Protein AF-A0A6N1DUW9-F1 (afdb_monomer_lite)

Secondary structure (DSSP, 8-state):
-EEEEEEEE--HHHHHHHHHHHHHHHHHTT-SS--HHHHHHHHHHHHHHHHHHHHHHHHHT-TT---EEPPPEEEEEEE-SS-EEEEEEEEEE-HHHHTT-----SSPPPP-PPTTHHHHHHHHHHHHHHT-EEEEEPSSB--TT-EEEEEEEETTTTEEEEEEEE---S-TTSHHHHTTT-BTT-EEEEESSSS-EEEEEEEEEEEEEE----TTTGGGG--TT-SSHHHHHHHHHHHHHHHHHHHHHHHHHHHHHHHHHHHTTTSS---HHHHHHHHHHS-GGGSTT--HHHHHHHHHHHHHHHHHHHHHTT----HHHHHHHHHHHHHHS-HHHHTTS-HHHHHHHHHHHHHHHHHHHHH-HHHHIIIII--

Structure (mmCIF, N/CA/C/O backbone):
data_AF-A0A6N1DUW9-F1
#
_entry.id   AF-A0A6N1DUW9-F1
#
loop_
_atom_site.group_PDB
_atom_site.id
_atom_site.type_symbol
_atom_site.label_atom_id
_atom_site.label_alt_id
_atom_site.label_comp_id
_atom_site.label_asym_id
_atom_site.label_entity_id
_atom_site.label_seq_id
_atom_site.pdbx_PDB_ins_code
_atom_site.Cartn_x
_atom_site.Cartn_y
_atom_site.Cartn_z
_atom_site.occupancy
_atom_site.B_iso_or_equiv
_atom_site.auth_seq_id
_atom_site.auth_comp_id
_atom_site.auth_asym_id
_atom_site.auth_atom_id
_atom_site.pdbx_PDB_model_num
ATOM 1 N N . MET A 1 1 ? 12.052 -6.457 -27.296 1.00 91.19 1 MET A N 1
ATOM 2 C CA . MET A 1 1 ? 11.391 -5.447 -26.450 1.00 91.19 1 MET A CA 1
ATOM 3 C C . MET A 1 1 ? 11.635 -4.067 -27.032 1.00 91.19 1 MET A C 1
ATOM 5 O O . MET A 1 1 ? 12.779 -3.745 -27.352 1.00 91.19 1 MET A O 1
ATOM 9 N N . LYS A 1 2 ? 10.570 -3.287 -27.224 1.00 94.12 2 LYS A N 1
ATOM 10 C CA . LYS A 1 2 ? 10.638 -1.928 -27.783 1.00 94.12 2 LYS A CA 1
ATOM 11 C C . LYS A 1 2 ? 10.891 -0.908 -26.663 1.00 94.12 2 LYS A C 1
ATOM 13 O O . LYS A 1 2 ? 10.697 -1.212 -25.486 1.00 94.12 2 LYS A O 1
ATOM 18 N N . SER A 1 3 ? 11.329 0.301 -27.020 1.00 96.50 3 SER A N 1
ATOM 19 C CA . SER A 1 3 ? 11.536 1.391 -26.059 1.00 96.50 3 SER A CA 1
ATOM 20 C C . SER A 1 3 ? 11.131 2.752 -26.610 1.00 96.50 3 SER A C 1
ATOM 22 O O . SER A 1 3 ? 11.216 2.986 -27.815 1.00 96.50 3 SER A O 1
ATOM 24 N N . ILE A 1 4 ? 10.751 3.658 -25.716 1.00 96.75 4 ILE A N 1
ATOM 25 C CA . ILE A 1 4 ? 10.552 5.084 -25.989 1.00 96.75 4 ILE A CA 1
ATOM 26 C C . ILE A 1 4 ? 11.475 5.915 -25.102 1.00 96.75 4 ILE A C 1
ATOM 28 O O . ILE A 1 4 ? 11.811 5.503 -23.994 1.00 96.75 4 ILE A O 1
ATOM 32 N N . THR A 1 5 ? 11.832 7.107 -25.568 1.00 97.44 5 THR A N 1
ATOM 33 C CA . THR A 1 5 ? 12.591 8.080 -24.777 1.00 97.44 5 THR A CA 1
ATOM 34 C C . THR A 1 5 ? 11.693 9.244 -24.371 1.00 97.44 5 THR A C 1
ATOM 36 O O . THR A 1 5 ? 10.815 9.679 -25.131 1.00 97.44 5 THR A O 1
ATOM 39 N N . ARG A 1 6 ? 11.884 9.734 -23.147 1.00 97.06 6 ARG A N 1
ATOM 40 C CA . ARG A 1 6 ? 11.135 10.837 -22.545 1.00 97.06 6 ARG A CA 1
ATOM 41 C C . ARG A 1 6 ? 12.106 11.819 -21.914 1.00 97.06 6 ARG A C 1
ATOM 43 O O . ARG A 1 6 ? 12.884 11.455 -21.041 1.00 97.06 6 ARG A O 1
ATOM 50 N N . LYS A 1 7 ? 12.051 13.063 -22.380 1.00 96.56 7 LYS A N 1
ATOM 51 C CA . LYS A 1 7 ? 12.842 14.169 -21.845 1.00 96.56 7 LYS A CA 1
ATOM 52 C C . LYS A 1 7 ? 11.976 14.979 -20.896 1.00 96.56 7 LYS A C 1
ATOM 54 O O . LYS A 1 7 ? 10.851 15.326 -21.247 1.00 96.56 7 LYS A O 1
ATOM 59 N N . VAL A 1 8 ? 12.519 15.274 -19.726 1.00 94.38 8 VAL A N 1
ATOM 60 C CA . VAL A 1 8 ? 11.905 16.118 -18.707 1.00 94.38 8 VAL A CA 1
ATOM 61 C C . VAL A 1 8 ? 12.842 17.290 -18.472 1.00 94.38 8 VAL A C 1
ATOM 63 O O . VAL A 1 8 ? 14.019 17.105 -18.170 1.00 94.38 8 VAL A O 1
ATOM 66 N N . THR A 1 9 ? 12.333 18.503 -18.629 1.00 93.38 9 THR A N 1
ATOM 67 C CA . THR A 1 9 ? 13.045 19.723 -18.250 1.00 93.38 9 THR A CA 1
ATOM 68 C C . THR A 1 9 ? 12.239 20.391 -17.160 1.00 93.38 9 THR A C 1
ATOM 70 O O . THR A 1 9 ? 11.056 20.662 -17.352 1.00 93.38 9 THR A O 1
ATOM 73 N N . LEU A 1 10 ? 12.868 20.616 -16.013 1.00 92.06 10 LEU A N 1
ATOM 74 C CA . LEU A 1 10 ? 12.204 21.267 -14.896 1.00 92.06 10 LEU A CA 1
ATOM 75 C C . LEU A 1 10 ? 12.234 22.777 -15.062 1.00 92.06 10 LEU A C 1
ATOM 77 O O . LEU A 1 10 ? 13.248 23.359 -15.456 1.00 92.06 10 LEU A O 1
ATOM 81 N N . GLU A 1 11 ? 11.135 23.410 -14.676 1.00 93.31 11 GLU A N 1
ATOM 82 C CA . GLU A 1 11 ? 11.099 24.853 -14.505 1.00 93.31 11 GLU A CA 1
ATOM 83 C C . GLU A 1 11 ? 12.069 25.278 -13.397 1.00 93.31 11 GLU A C 1
ATOM 85 O O . GLU A 1 11 ? 12.200 24.616 -12.362 1.00 93.31 11 GLU A O 1
ATOM 90 N N . LYS A 1 12 ? 12.755 26.406 -13.612 1.00 92.50 12 LYS A N 1
ATOM 91 C CA . LYS A 1 12 ? 13.810 26.899 -12.715 1.00 92.50 12 LYS A CA 1
ATOM 92 C C . LYS A 1 12 ? 13.320 27.064 -11.275 1.00 92.50 12 LYS A C 1
ATOM 94 O O . LYS A 1 12 ? 14.019 26.675 -10.345 1.00 92.50 12 LYS A O 1
ATOM 99 N N . GLU A 1 13 ? 12.126 27.622 -11.090 1.00 94.38 13 GLU A N 1
ATOM 100 C CA . GLU A 1 13 ? 11.550 27.863 -9.762 1.00 94.38 13 GLU A CA 1
ATOM 101 C C . GLU A 1 13 ? 11.283 26.554 -9.014 1.00 94.38 13 GLU A C 1
ATOM 103 O O . GLU A 1 13 ? 11.653 26.416 -7.847 1.00 94.38 13 GLU A O 1
ATOM 108 N N . PHE A 1 14 ? 10.725 25.558 -9.707 1.00 93.88 14 PHE A N 1
ATOM 109 C CA . PHE A 1 14 ? 10.514 24.233 -9.140 1.00 93.88 14 PHE A CA 1
ATOM 110 C C . PHE A 1 14 ? 11.843 23.565 -8.768 1.00 93.88 14 PHE A C 1
ATOM 112 O O . PHE A 1 14 ? 11.980 23.034 -7.668 1.00 93.88 14 PHE A O 1
ATOM 119 N N . TRP A 1 15 ? 12.859 23.654 -9.631 1.00 95.81 15 TRP A N 1
ATOM 120 C CA . TRP A 1 15 ? 14.179 23.089 -9.347 1.00 95.81 15 TRP A CA 1
ATOM 121 C C . TRP A 1 15 ? 14.864 23.729 -8.130 1.00 95.81 15 TRP A C 1
ATOM 123 O O . TRP A 1 15 ? 15.454 23.026 -7.308 1.00 95.81 15 TRP A O 1
ATOM 133 N N . ILE A 1 16 ? 14.755 25.050 -7.972 1.00 95.25 16 ILE A N 1
ATOM 134 C CA . ILE A 1 16 ? 15.256 25.754 -6.782 1.00 95.25 16 ILE A CA 1
ATOM 135 C C . ILE A 1 16 ? 14.514 25.281 -5.525 1.00 95.25 16 ILE A C 1
ATOM 137 O O . ILE A 1 16 ? 15.143 25.043 -4.495 1.00 95.25 16 ILE A O 1
ATOM 141 N N . ASN A 1 17 ? 13.196 25.080 -5.603 1.00 95.44 17 ASN A N 1
ATOM 142 C CA . ASN A 1 17 ? 12.421 24.549 -4.482 1.00 95.44 17 ASN A CA 1
ATOM 143 C C . ASN A 1 17 ? 12.896 23.143 -4.069 1.00 95.44 17 ASN A C 1
ATOM 145 O O . ASN A 1 17 ? 13.123 22.896 -2.886 1.00 95.44 17 ASN A O 1
ATOM 149 N N . VAL A 1 18 ? 13.140 22.245 -5.030 1.00 95.50 18 VAL A N 1
ATOM 150 C CA . VAL A 1 18 ? 13.681 20.903 -4.742 1.00 95.50 18 VAL A CA 1
ATOM 151 C C . VAL A 1 18 ? 15.062 20.988 -4.072 1.00 95.50 18 VAL A C 1
ATOM 153 O O . VAL A 1 18 ? 15.328 20.255 -3.120 1.00 95.50 18 VAL A O 1
ATOM 156 N N . GLN A 1 19 ? 15.932 21.909 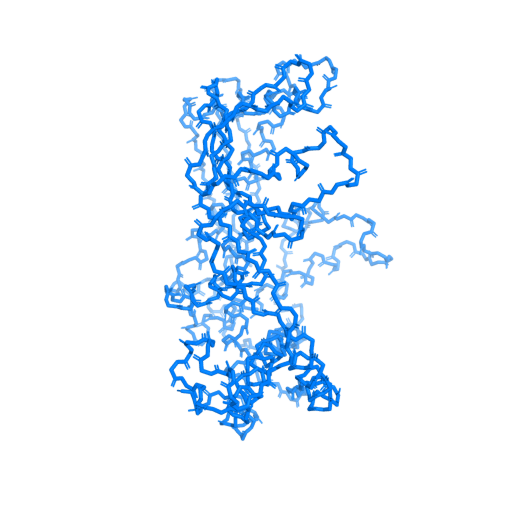-4.503 1.00 97.25 19 GLN A N 1
ATOM 157 C CA . GLN A 1 19 ? 17.225 22.148 -3.843 1.00 97.25 19 GLN A CA 1
ATOM 158 C C . GLN A 1 19 ? 17.064 22.648 -2.398 1.00 97.25 19 GLN A C 1
ATOM 160 O O . GLN A 1 19 ? 17.763 22.170 -1.506 1.00 97.25 19 GLN A O 1
ATOM 165 N N . ASN A 1 20 ? 16.120 23.555 -2.138 1.00 95.62 20 ASN A N 1
ATOM 166 C CA . ASN A 1 20 ? 15.845 24.042 -0.782 1.00 95.62 20 ASN A CA 1
ATOM 167 C C . ASN A 1 20 ? 15.296 22.932 0.126 1.00 95.62 20 ASN A C 1
ATOM 169 O O . ASN A 1 20 ? 15.694 22.819 1.285 1.00 95.62 20 ASN A O 1
ATOM 173 N N . GLN A 1 21 ? 14.429 22.065 -0.401 1.00 94.50 21 GLN A N 1
ATOM 174 C CA . GLN A 1 21 ? 13.939 20.894 0.330 1.00 94.50 21 GLN A CA 1
ATOM 175 C C . GLN A 1 21 ? 15.075 19.922 0.672 1.00 94.50 21 GLN A C 1
ATOM 177 O O . GLN A 1 21 ? 15.138 19.429 1.798 1.00 94.50 21 GLN A O 1
ATOM 182 N N . ALA A 1 22 ? 16.001 19.692 -0.264 1.00 95.75 22 ALA A N 1
ATOM 183 C CA . ALA A 1 22 ? 17.185 18.873 -0.025 1.00 95.75 22 ALA A CA 1
ATOM 184 C C . ALA A 1 22 ? 18.095 19.478 1.059 1.00 95.75 22 ALA A C 1
ATOM 186 O O . ALA A 1 22 ? 18.552 18.755 1.944 1.00 95.75 22 ALA A O 1
ATOM 187 N N . LEU A 1 23 ? 18.307 20.800 1.049 1.00 96.25 23 LEU A N 1
ATOM 188 C CA . LEU A 1 23 ? 19.035 21.500 2.111 1.00 96.25 23 LEU A CA 1
ATOM 189 C C . LEU A 1 23 ? 18.385 21.262 3.481 1.00 96.25 23 LEU A C 1
ATOM 191 O O . LEU A 1 23 ? 19.053 20.772 4.390 1.00 96.25 23 LEU A O 1
ATOM 195 N N . HIS A 1 24 ? 17.083 21.522 3.613 1.00 94.00 24 HIS A N 1
ATOM 196 C CA . HIS A 1 24 ? 16.368 21.318 4.875 1.00 94.00 24 HIS A CA 1
ATOM 197 C C . HIS A 1 24 ? 16.397 19.863 5.348 1.00 94.00 24 HIS A C 1
ATOM 199 O O . HIS A 1 24 ? 16.523 19.592 6.544 1.00 94.00 24 HIS A O 1
ATOM 205 N N . TYR A 1 25 ? 16.322 18.909 4.419 1.00 92.81 25 TYR A N 1
ATOM 206 C CA . TYR A 1 25 ? 16.476 17.498 4.744 1.00 92.81 25 TYR A CA 1
ATOM 207 C C . TYR A 1 25 ? 17.872 17.197 5.315 1.00 92.81 25 TYR A C 1
ATOM 209 O O . TYR A 1 25 ? 17.966 16.605 6.395 1.00 92.81 25 TYR A O 1
ATOM 217 N N . LEU A 1 26 ? 18.945 17.656 4.663 1.00 93.81 26 LEU A N 1
ATOM 218 C CA . LEU A 1 26 ? 20.323 17.472 5.139 1.00 93.81 26 LEU A CA 1
ATOM 219 C C . LEU A 1 26 ? 20.552 18.140 6.509 1.00 93.81 26 LEU A C 1
ATOM 221 O O . LEU A 1 26 ? 21.152 17.536 7.404 1.00 93.81 26 LEU A O 1
ATOM 225 N N . GLU A 1 27 ? 20.013 19.345 6.715 1.00 92.50 27 GLU A N 1
ATOM 226 C CA . GLU A 1 27 ? 20.040 20.050 8.006 1.00 92.50 27 GLU A CA 1
ATOM 227 C C . GLU A 1 27 ? 19.317 19.252 9.101 1.00 92.50 27 GLU A C 1
ATOM 229 O O . GLU A 1 27 ? 19.854 19.071 10.198 1.00 92.50 27 GLU A O 1
ATOM 234 N N . SER A 1 28 ? 18.142 18.690 8.796 1.00 92.50 28 SER A N 1
ATOM 235 C CA . SER A 1 28 ? 17.367 17.871 9.742 1.00 92.50 28 SER A CA 1
ATOM 236 C C . SER A 1 28 ? 18.101 16.594 10.172 1.00 92.50 28 SER A C 1
ATOM 238 O O . SER A 1 28 ? 17.936 16.120 11.299 1.00 92.50 28 SER A O 1
ATOM 240 N N . LYS A 1 29 ? 18.967 16.057 9.301 1.00 92.12 29 LYS A N 1
ATOM 241 C CA . LYS A 1 29 ? 19.843 14.913 9.595 1.00 92.12 29 LYS A CA 1
ATOM 242 C C . LYS A 1 29 ? 21.092 15.295 10.390 1.00 92.12 29 LYS A C 1
ATOM 244 O O . LYS A 1 29 ? 21.863 14.407 10.750 1.00 92.12 29 LYS A O 1
ATOM 249 N N . LYS A 1 30 ? 21.284 16.586 10.696 1.00 90.69 30 LYS A N 1
ATOM 250 C CA . LYS A 1 30 ? 22.492 17.136 11.332 1.00 90.69 30 LYS A CA 1
ATOM 251 C C . LYS A 1 30 ? 23.761 16.759 10.561 1.00 90.69 30 LYS A C 1
ATOM 253 O O . LYS A 1 30 ? 24.812 16.513 11.162 1.00 90.69 30 LYS A O 1
ATOM 258 N N . GLU A 1 31 ? 23.661 16.684 9.232 1.00 88.38 31 GLU A N 1
ATOM 259 C CA . GLU A 1 31 ? 24.822 16.414 8.393 1.00 88.38 31 GLU A CA 1
ATOM 260 C C . GLU A 1 31 ? 25.865 17.529 8.538 1.00 88.38 31 GLU A C 1
ATOM 262 O O . GLU A 1 31 ? 25.547 18.717 8.572 1.00 88.38 31 GLU A O 1
ATOM 267 N N . LYS A 1 32 ? 27.146 17.152 8.604 1.00 90.81 32 LYS A N 1
ATOM 268 C CA . LYS A 1 32 ? 28.251 18.116 8.664 1.00 90.81 32 LYS A CA 1
ATOM 269 C C . LYS A 1 32 ? 28.738 18.474 7.259 1.00 90.81 32 LYS A C 1
ATOM 271 O O . LYS A 1 32 ? 28.785 17.627 6.363 1.00 90.81 32 LYS A O 1
ATOM 276 N N . GLY A 1 33 ? 29.167 19.726 7.091 1.00 90.94 33 GLY A N 1
ATOM 277 C CA . GLY A 1 33 ? 29.789 20.200 5.851 1.00 90.94 33 GLY A CA 1
ATOM 278 C C . GLY A 1 33 ? 28.833 20.210 4.658 1.00 90.94 33 GLY A C 1
ATOM 279 O O . GLY A 1 33 ? 29.219 19.782 3.572 1.00 90.94 33 GLY A O 1
ATOM 280 N N . ILE A 1 34 ? 27.586 20.641 4.869 1.00 94.62 34 ILE A N 1
ATOM 281 C CA . ILE A 1 34 ? 26.612 20.841 3.792 1.00 94.62 34 ILE A CA 1
ATOM 282 C C . ILE A 1 34 ? 27.159 21.919 2.847 1.00 94.62 34 ILE A C 1
ATOM 284 O O . ILE A 1 34 ? 27.522 23.012 3.276 1.00 94.62 34 ILE A O 1
ATOM 288 N N . ASN A 1 35 ? 27.266 21.589 1.563 1.00 95.94 35 ASN A N 1
ATOM 289 C CA . ASN A 1 35 ? 27.727 22.490 0.511 1.00 95.94 35 ASN A CA 1
ATOM 290 C C . ASN A 1 35 ? 26.882 22.289 -0.755 1.00 95.94 35 ASN A C 1
ATOM 292 O O . ASN A 1 35 ? 26.100 21.340 -0.839 1.00 95.94 35 ASN A O 1
ATOM 296 N N . GLN A 1 36 ? 27.057 23.156 -1.756 1.00 96.06 36 GLN A N 1
ATOM 297 C CA . GLN A 1 36 ? 26.238 23.122 -2.972 1.00 96.06 36 GLN A CA 1
ATOM 298 C C . GLN A 1 36 ? 26.297 21.774 -3.705 1.00 96.06 36 GLN A C 1
ATOM 300 O O . GLN A 1 36 ? 25.289 21.332 -4.243 1.00 96.06 36 GLN A O 1
ATOM 305 N N . ALA A 1 37 ? 27.448 21.096 -3.714 1.00 95.94 37 ALA A N 1
ATOM 306 C CA . ALA A 1 37 ? 27.581 19.798 -4.371 1.00 95.94 37 ALA A CA 1
ATOM 307 C C . ALA A 1 37 ? 26.736 18.718 -3.678 1.00 95.94 37 ALA A C 1
ATOM 309 O O . ALA A 1 37 ? 26.070 17.941 -4.357 1.00 95.94 37 ALA A O 1
ATOM 310 N N . LYS A 1 38 ? 26.706 18.704 -2.338 1.00 96.25 38 LYS A N 1
ATOM 311 C CA . LYS A 1 38 ? 25.839 17.798 -1.569 1.00 96.25 38 LYS A CA 1
ATOM 312 C C . LYS A 1 38 ? 24.357 18.096 -1.775 1.00 96.25 38 LYS A C 1
ATOM 314 O O . LYS A 1 38 ? 23.580 17.169 -1.972 1.00 96.25 38 LYS A O 1
ATOM 319 N N . ILE A 1 39 ? 23.981 19.377 -1.752 1.00 97.00 39 ILE A N 1
ATOM 320 C CA . ILE A 1 39 ? 22.595 19.804 -1.998 1.00 97.00 39 ILE A CA 1
ATOM 321 C C . ILE A 1 39 ? 22.154 19.336 -3.387 1.00 97.00 39 ILE A C 1
ATOM 323 O O . ILE A 1 39 ? 21.075 18.767 -3.515 1.00 97.00 39 ILE A O 1
ATOM 327 N N . LEU A 1 40 ? 23.005 19.526 -4.403 1.00 96.56 40 LEU A N 1
ATOM 328 C CA . LEU A 1 40 ? 22.741 19.073 -5.767 1.00 96.56 40 LEU A CA 1
ATOM 329 C C . LEU A 1 40 ? 22.655 17.550 -5.886 1.00 96.56 40 LEU A C 1
ATOM 331 O O . LEU A 1 40 ? 21.821 17.068 -6.645 1.00 96.56 40 LEU A O 1
ATOM 335 N N . ASP A 1 41 ? 23.490 16.783 -5.182 1.00 95.38 41 ASP A N 1
ATOM 336 C CA . ASP A 1 41 ? 23.411 15.317 -5.217 1.00 95.38 41 ASP A CA 1
ATOM 337 C C . ASP A 1 41 ? 22.080 14.820 -4.637 1.00 95.38 41 ASP A C 1
ATOM 339 O O . ASP A 1 41 ? 21.363 14.058 -5.290 1.00 95.38 41 ASP A O 1
ATOM 343 N N . GLU A 1 42 ? 21.700 15.316 -3.458 1.00 96.06 42 GLU A N 1
ATOM 344 C CA . GLU A 1 42 ? 20.458 14.922 -2.788 1.00 96.06 42 GLU A CA 1
ATOM 345 C C . GLU A 1 42 ? 19.215 15.366 -3.575 1.00 96.06 42 GLU A C 1
ATOM 347 O O . GLU A 1 42 ? 18.290 14.574 -3.789 1.00 96.06 42 GLU A O 1
ATOM 352 N N . SER A 1 43 ? 19.207 16.602 -4.085 1.00 96.69 43 SER A N 1
ATOM 353 C CA . SER A 1 43 ? 18.116 17.097 -4.928 1.00 96.69 43 SER A CA 1
ATOM 354 C C . SER A 1 43 ? 18.013 16.316 -6.239 1.00 96.69 43 SER A C 1
ATOM 356 O O . SER A 1 43 ? 16.905 16.000 -6.672 1.00 96.69 43 SER A O 1
ATOM 358 N N . THR A 1 44 ? 19.148 15.928 -6.835 1.00 95.69 44 THR A N 1
ATOM 359 C CA . THR A 1 44 ? 19.196 15.098 -8.048 1.00 95.69 44 THR A CA 1
ATOM 360 C C . THR A 1 44 ? 18.605 13.712 -7.799 1.00 95.69 44 THR A C 1
ATOM 362 O O . THR A 1 44 ? 17.767 13.263 -8.580 1.00 95.69 44 THR A O 1
ATOM 365 N N . ARG A 1 45 ? 18.998 13.028 -6.717 1.00 92.88 45 ARG A N 1
ATOM 366 C CA . ARG A 1 45 ? 18.431 11.711 -6.357 1.00 92.88 45 ARG A CA 1
ATOM 367 C C . ARG A 1 45 ? 16.923 11.797 -6.158 1.00 92.88 45 ARG A C 1
ATOM 369 O O . ARG A 1 45 ? 16.175 10.995 -6.717 1.00 92.88 45 ARG A O 1
ATOM 376 N N . THR A 1 46 ? 16.501 12.809 -5.407 1.00 92.00 46 THR A N 1
ATOM 377 C CA . THR A 1 46 ? 15.101 13.076 -5.086 1.00 92.00 46 THR A CA 1
ATOM 378 C C . THR A 1 46 ? 14.277 13.277 -6.355 1.00 92.00 46 THR A C 1
ATOM 380 O O . THR A 1 46 ? 13.269 12.598 -6.556 1.00 92.00 46 THR A O 1
ATOM 383 N N . ILE A 1 47 ? 14.723 14.152 -7.260 1.00 94.75 47 ILE A N 1
ATOM 384 C CA . ILE A 1 47 ? 13.951 14.448 -8.465 1.00 94.75 47 ILE A CA 1
ATOM 385 C C . ILE A 1 47 ? 13.950 13.311 -9.484 1.00 94.75 47 ILE A C 1
ATOM 387 O O . ILE A 1 47 ? 12.925 13.071 -10.116 1.00 94.75 47 ILE A O 1
ATOM 391 N N . ILE A 1 48 ? 15.058 12.570 -9.616 1.00 94.38 48 ILE A N 1
ATOM 392 C CA . ILE A 1 48 ? 15.099 11.372 -10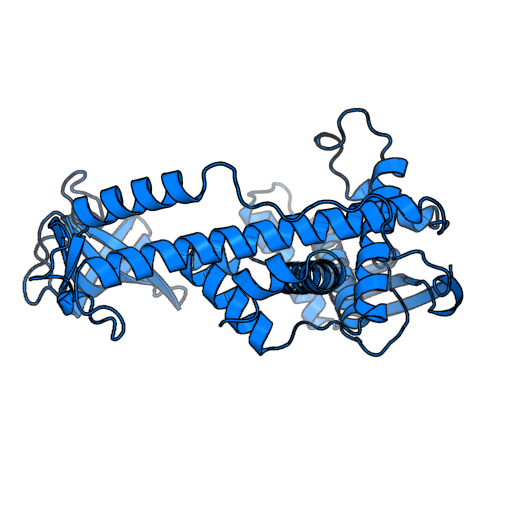.465 1.00 94.38 48 ILE A CA 1
ATOM 393 C C . ILE A 1 48 ? 14.040 10.377 -9.993 1.00 94.38 48 ILE A C 1
ATOM 395 O O . ILE A 1 48 ? 13.282 9.873 -10.819 1.00 94.38 48 ILE A O 1
ATOM 399 N N . PHE A 1 49 ? 13.959 10.123 -8.683 1.00 91.50 49 PHE A N 1
ATOM 400 C CA . PHE A 1 49 ? 12.958 9.222 -8.118 1.00 91.50 49 PHE A CA 1
ATOM 401 C C . PHE A 1 49 ? 11.528 9.704 -8.405 1.00 91.50 49 PHE A C 1
ATOM 403 O O . PHE A 1 49 ? 10.707 8.928 -8.900 1.00 91.50 49 PHE A O 1
ATOM 410 N N . PHE A 1 50 ? 11.235 10.984 -8.149 1.00 91.44 50 PHE A N 1
ATOM 411 C CA . PHE A 1 50 ? 9.899 11.543 -8.368 1.00 91.44 50 PHE A CA 1
ATOM 412 C C . PHE A 1 50 ? 9.475 11.519 -9.840 1.00 91.44 50 PHE A C 1
ATOM 414 O O . PHE A 1 50 ? 8.383 11.039 -10.146 1.00 91.44 50 PHE A O 1
ATOM 421 N N . GLU A 1 51 ? 10.327 11.978 -10.758 1.00 94.50 51 GLU A N 1
ATOM 422 C CA . GLU A 1 51 ? 9.998 12.009 -12.188 1.00 94.50 51 GLU A CA 1
ATOM 423 C C . GLU A 1 51 ? 9.934 10.600 -12.795 1.00 94.50 51 GLU A C 1
ATOM 425 O O . GLU A 1 51 ? 9.040 10.327 -13.598 1.00 94.50 51 GLU A O 1
ATOM 430 N N . LYS A 1 52 ? 10.797 9.666 -12.356 1.00 93.06 52 LYS A N 1
ATOM 431 C CA . LYS A 1 52 ? 10.697 8.239 -12.721 1.00 93.06 52 LYS A CA 1
ATOM 432 C C . LYS A 1 52 ? 9.330 7.680 -12.328 1.00 93.06 52 LYS A C 1
ATOM 434 O O . LYS A 1 52 ? 8.685 7.018 -13.143 1.00 93.06 52 LYS A O 1
ATOM 439 N N . MET A 1 53 ? 8.873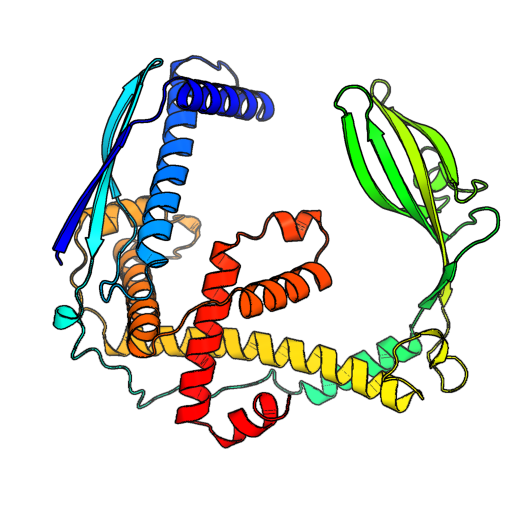 7.961 -11.106 1.00 90.50 53 MET A N 1
ATOM 440 C CA . MET A 1 53 ? 7.600 7.438 -10.610 1.00 90.50 53 MET A CA 1
ATOM 441 C C . MET A 1 53 ? 6.389 8.063 -11.290 1.00 90.50 53 MET A C 1
ATOM 443 O O . MET A 1 53 ? 5.502 7.333 -11.733 1.00 90.50 53 MET A O 1
ATOM 447 N N . LYS A 1 54 ? 6.396 9.388 -11.448 1.00 92.00 54 LYS A N 1
ATOM 448 C CA . LYS A 1 54 ? 5.355 10.129 -12.163 1.00 92.00 54 LYS A CA 1
ATOM 449 C C . LYS A 1 54 ? 5.204 9.638 -13.601 1.00 92.00 54 LYS A C 1
ATOM 451 O O . LYS A 1 54 ? 4.092 9.342 -14.029 1.00 92.00 54 LYS A O 1
ATOM 456 N N . LEU A 1 55 ? 6.315 9.495 -14.330 1.00 94.44 55 LEU A N 1
ATOM 457 C CA . LEU A 1 55 ? 6.292 9.004 -15.708 1.00 94.44 55 LEU A CA 1
ATOM 458 C C . LEU A 1 55 ? 5.763 7.566 -15.789 1.00 94.44 55 LEU A C 1
ATOM 460 O O . LEU A 1 55 ? 4.994 7.240 -16.694 1.00 94.44 55 LEU A O 1
ATOM 464 N N . HIS A 1 56 ? 6.166 6.695 -14.859 1.00 92.50 56 HIS A N 1
ATOM 465 C CA . HIS A 1 56 ? 5.674 5.317 -14.845 1.00 92.50 56 HIS A CA 1
ATOM 466 C C . HIS A 1 56 ? 4.164 5.269 -14.600 1.00 92.50 56 HIS A C 1
ATOM 468 O O . HIS A 1 56 ? 3.448 4.560 -15.304 1.00 92.50 56 HIS A O 1
ATOM 474 N N . GLU A 1 57 ? 3.667 6.066 -13.657 1.00 89.56 57 GLU A N 1
ATOM 475 C CA . GLU A 1 57 ? 2.240 6.176 -13.350 1.00 89.56 57 GLU A CA 1
ATOM 476 C C . GLU A 1 57 ? 1.425 6.735 -14.525 1.00 89.56 57 GLU A C 1
ATOM 478 O O . GLU A 1 57 ? 0.376 6.184 -14.869 1.00 89.56 57 GLU A O 1
ATOM 483 N N . GLU A 1 58 ? 1.922 7.767 -15.205 1.00 91.75 58 GLU A N 1
ATOM 484 C CA . GLU A 1 58 ? 1.295 8.320 -16.414 1.00 91.75 58 GLU A CA 1
ATOM 485 C C . GLU A 1 58 ? 1.139 7.280 -17.530 1.00 91.75 58 GLU A C 1
ATOM 487 O O . GLU A 1 58 ? 0.164 7.300 -18.282 1.00 91.75 58 GLU A O 1
ATOM 492 N N . LEU A 1 59 ? 2.106 6.371 -17.664 1.00 92.75 59 LEU A N 1
ATOM 493 C CA . LEU A 1 59 ? 2.063 5.313 -18.670 1.00 92.75 59 LEU A CA 1
ATOM 494 C C . LEU A 1 59 ? 1.132 4.170 -18.255 1.00 92.75 59 LEU A C 1
ATOM 496 O O . LEU A 1 59 ? 0.386 3.654 -19.084 1.00 92.75 59 LEU A O 1
ATOM 500 N N . LEU A 1 60 ? 1.139 3.795 -16.975 1.00 88.62 60 LEU A N 1
ATOM 501 C CA . LEU A 1 60 ? 0.324 2.695 -16.456 1.00 88.62 60 LEU A CA 1
ATOM 502 C C . LEU A 1 60 ? -1.156 3.057 -16.268 1.00 88.62 60 LEU A C 1
ATOM 504 O O . LEU A 1 60 ? -2.015 2.183 -16.373 1.00 88.62 60 LEU A O 1
ATOM 508 N N . SER A 1 61 ? -1.469 4.330 -16.021 1.00 85.19 61 SER A N 1
ATOM 509 C CA . SER A 1 61 ? -2.848 4.824 -15.855 1.00 85.19 61 SER A CA 1
ATOM 510 C C . SER A 1 61 ? -3.663 4.829 -17.153 1.00 85.19 61 SER A C 1
ATOM 512 O O . SER A 1 61 ? -4.892 4.904 -17.113 1.00 85.19 61 SER A O 1
ATOM 514 N N . LYS A 1 62 ? -3.014 4.694 -18.315 1.00 86.94 62 LYS A N 1
ATOM 515 C CA . LYS A 1 62 ? -3.679 4.565 -19.618 1.00 86.94 62 LYS A CA 1
ATOM 516 C C . LYS A 1 62 ? -4.191 3.142 -19.803 1.00 86.94 62 LYS A C 1
ATOM 518 O O . LYS A 1 62 ? -3.582 2.340 -20.507 1.00 86.94 62 LYS A O 1
ATOM 523 N N . TYR A 1 63 ? -5.297 2.801 -19.143 1.00 78.81 63 TYR A N 1
ATOM 524 C CA . TYR A 1 63 ? -5.839 1.437 -19.150 1.00 78.81 63 TYR A CA 1
ATOM 525 C C . TYR A 1 63 ? -6.159 0.915 -20.559 1.00 78.81 63 TYR A C 1
ATOM 527 O O . TYR A 1 63 ? -5.892 -0.259 -20.808 1.00 78.81 63 TYR A O 1
ATOM 535 N N . ASP A 1 64 ? -6.593 1.785 -21.474 1.00 85.19 64 ASP A N 1
ATOM 536 C CA . ASP A 1 64 ? -6.912 1.441 -22.869 1.00 85.19 64 ASP A CA 1
ATOM 537 C C . ASP A 1 64 ? -5.683 1.241 -23.771 1.00 85.19 64 ASP A C 1
ATOM 539 O O . ASP A 1 64 ? -5.803 0.671 -24.853 1.00 85.19 64 ASP A O 1
ATOM 543 N N . ASP A 1 65 ? -4.497 1.695 -23.352 1.00 91.56 65 ASP A N 1
ATOM 544 C CA . ASP A 1 65 ? -3.255 1.407 -24.073 1.00 91.56 65 ASP A CA 1
ATOM 545 C C . ASP A 1 65 ? -2.896 -0.070 -23.857 1.00 91.56 65 ASP A C 1
ATOM 547 O O . ASP A 1 65 ? -2.687 -0.472 -22.709 1.00 91.56 65 ASP A O 1
ATOM 551 N N . PRO A 1 66 ? -2.815 -0.908 -24.901 1.00 91.38 66 PRO A N 1
ATOM 552 C CA . PRO A 1 66 ? -2.554 -2.326 -24.711 1.00 91.38 66 PRO A CA 1
ATOM 553 C C . PRO A 1 66 ? -1.084 -2.610 -24.359 1.00 91.38 66 PRO A C 1
ATOM 555 O O . PRO A 1 66 ? -0.731 -3.743 -24.040 1.00 91.38 66 PRO A O 1
ATOM 558 N N . ASN A 1 67 ? -0.193 -1.620 -24.388 1.00 94.38 67 ASN A N 1
ATOM 559 C CA . ASN A 1 67 ? 1.206 -1.832 -24.038 1.00 94.38 67 ASN A CA 1
ATOM 560 C C . ASN A 1 67 ? 1.409 -1.969 -22.521 1.00 94.38 67 ASN A C 1
ATOM 562 O O . ASN A 1 67 ? 0.775 -1.294 -21.707 1.00 94.38 67 ASN A O 1
ATOM 566 N N . VAL A 1 68 ? 2.366 -2.816 -22.140 1.00 94.81 68 VAL A N 1
ATOM 567 C CA . VAL A 1 68 ? 2.841 -2.947 -20.757 1.00 94.81 68 VAL A CA 1
ATOM 568 C C . VAL A 1 68 ? 4.171 -2.219 -20.624 1.00 94.81 68 VAL A C 1
ATOM 570 O O . VAL A 1 68 ? 5.182 -2.668 -21.164 1.00 94.81 68 VAL A O 1
ATOM 573 N N . TYR A 1 69 ? 4.167 -1.096 -19.906 1.00 95.94 69 TYR A N 1
ATOM 574 C CA . TYR A 1 69 ? 5.341 -0.247 -19.696 1.00 95.94 69 TYR A CA 1
ATOM 575 C C . TYR A 1 69 ? 6.109 -0.646 -18.432 1.00 95.94 69 TYR A C 1
ATOM 577 O O . TYR A 1 69 ? 5.560 -0.674 -17.327 1.00 95.94 69 TYR A O 1
ATOM 585 N N . LEU A 1 70 ? 7.399 -0.930 -18.591 1.00 95.38 70 LEU A N 1
ATOM 586 C CA . LEU A 1 70 ? 8.318 -1.220 -17.491 1.00 95.38 70 LEU A CA 1
ATOM 587 C C . LEU A 1 70 ? 8.798 0.077 -16.831 1.00 95.38 70 LEU A C 1
ATOM 589 O O . LEU A 1 70 ? 8.559 1.173 -17.339 1.00 95.38 70 LEU A O 1
ATOM 593 N N . ALA A 1 71 ? 9.465 -0.051 -15.684 1.00 93.25 71 ALA A N 1
ATOM 594 C CA . ALA A 1 71 ? 9.992 1.099 -14.961 1.00 93.25 71 ALA A CA 1
ATOM 595 C C . ALA A 1 71 ? 10.944 1.926 -15.859 1.00 93.25 71 ALA A C 1
ATOM 597 O O . ALA A 1 71 ? 11.809 1.342 -16.520 1.00 93.25 71 ALA A O 1
ATOM 598 N N . PRO A 1 72 ? 10.803 3.265 -15.908 1.00 96.00 72 PRO A N 1
ATOM 599 C CA . PRO A 1 72 ? 11.719 4.129 -16.646 1.00 96.00 72 PRO A CA 1
ATOM 600 C C . PRO A 1 72 ? 13.144 4.057 -16.093 1.00 96.00 72 PRO A C 1
ATOM 602 O O . PRO A 1 72 ? 13.333 4.140 -14.884 1.00 96.00 72 PRO A O 1
ATOM 605 N N . ILE A 1 73 ? 14.146 3.996 -16.963 1.00 95.38 73 ILE A N 1
ATOM 606 C CA . ILE A 1 73 ? 15.561 4.086 -16.579 1.00 95.38 73 ILE A CA 1
ATOM 607 C C . ILE A 1 73 ? 16.116 5.456 -16.951 1.00 95.38 73 ILE A C 1
ATOM 609 O O . ILE A 1 73 ? 15.804 5.986 -18.020 1.00 95.38 73 ILE A O 1
ATOM 613 N N . LEU A 1 74 ? 16.932 6.050 -16.085 1.00 94.94 74 LEU A N 1
ATOM 614 C CA . LEU A 1 74 ? 17.614 7.302 -16.403 1.00 94.94 74 LEU A CA 1
ATOM 615 C C . LEU A 1 74 ? 18.797 7.006 -17.330 1.00 94.94 74 LEU A C 1
ATOM 617 O O . LEU A 1 74 ? 19.712 6.287 -16.941 1.00 94.94 74 LEU A O 1
ATOM 621 N N . ILE A 1 75 ? 18.802 7.583 -18.531 1.00 95.62 75 ILE A N 1
ATOM 622 C CA . ILE A 1 75 ? 19.890 7.388 -19.505 1.00 95.62 75 ILE A CA 1
ATOM 623 C C . ILE A 1 75 ? 20.791 8.613 -19.649 1.00 95.62 75 ILE A C 1
ATOM 625 O O . ILE A 1 75 ? 21.935 8.487 -20.077 1.00 95.62 75 ILE A O 1
ATOM 629 N N . ASN A 1 76 ? 20.294 9.801 -19.298 1.00 96.12 76 ASN A N 1
ATOM 630 C CA . ASN A 1 76 ? 21.077 11.029 -19.333 1.00 96.12 76 ASN A CA 1
ATOM 631 C C . ASN A 1 76 ? 20.521 12.062 -18.344 1.00 96.12 76 ASN A C 1
ATOM 633 O O . ASN A 1 76 ? 19.321 12.079 -18.054 1.00 96.12 76 ASN A O 1
ATOM 637 N N . LYS A 1 77 ? 21.393 12.940 -17.842 1.00 95.56 77 LYS A N 1
ATOM 638 C CA . LYS A 1 77 ? 21.010 14.089 -17.019 1.00 95.56 77 LYS A CA 1
ATOM 639 C C . LYS A 1 77 ? 21.920 15.285 -17.284 1.00 95.56 77 LYS A C 1
ATOM 641 O O . LYS A 1 77 ? 23.132 15.138 -17.411 1.00 95.56 77 LYS A O 1
ATOM 646 N N . ASP A 1 78 ? 21.326 16.467 -17.303 1.00 95.75 78 ASP A N 1
ATOM 647 C CA . ASP A 1 78 ? 21.997 17.760 -17.401 1.00 95.75 78 ASP A CA 1
ATOM 648 C C . ASP A 1 78 ? 21.569 18.605 -16.197 1.00 95.75 78 ASP A C 1
ATOM 650 O O . ASP A 1 78 ? 20.517 19.249 -16.210 1.00 95.75 78 ASP A O 1
ATOM 654 N N . ILE A 1 79 ? 22.348 18.518 -15.116 1.00 95.06 79 ILE A N 1
ATOM 655 C CA . ILE A 1 79 ? 22.042 19.149 -13.829 1.00 95.06 79 ILE A CA 1
ATOM 656 C C . ILE A 1 79 ? 23.087 20.215 -13.509 1.00 95.06 79 ILE A C 1
ATOM 658 O O . ILE A 1 79 ? 24.285 19.937 -13.453 1.00 95.06 79 ILE A O 1
ATOM 662 N N . THR A 1 80 ? 22.620 21.425 -13.220 1.00 95.06 80 THR A N 1
ATOM 663 C CA . THR A 1 80 ? 23.397 22.493 -12.582 1.00 95.06 80 THR A CA 1
ATOM 664 C C . THR A 1 80 ? 22.545 23.167 -11.505 1.00 95.06 80 THR A C 1
ATOM 666 O O . THR A 1 80 ? 21.397 22.795 -11.281 1.00 95.06 80 THR A O 1
ATOM 669 N N . VAL A 1 81 ? 23.074 24.198 -10.842 1.00 93.06 81 VAL A N 1
ATOM 670 C CA . VAL A 1 81 ? 22.286 25.022 -9.905 1.00 93.06 81 VAL A CA 1
ATOM 671 C C . VAL A 1 81 ? 21.059 25.645 -10.585 1.00 93.06 81 VAL A C 1
ATOM 673 O O . VAL A 1 81 ? 20.014 25.792 -9.957 1.00 93.06 81 VAL A O 1
ATOM 676 N N . GLU A 1 82 ? 21.160 25.979 -11.872 1.00 93.38 82 GLU A N 1
ATOM 677 C CA . GLU A 1 82 ? 20.137 26.746 -12.592 1.00 93.38 82 GLU A CA 1
ATOM 678 C C . GLU A 1 82 ? 19.175 25.890 -13.415 1.00 93.38 82 GLU A C 1
ATOM 680 O O . GLU A 1 82 ? 18.071 26.344 -13.715 1.00 93.38 82 GLU A O 1
ATOM 685 N N . LYS A 1 83 ? 19.583 24.675 -13.797 1.00 93.88 83 LYS A N 1
ATOM 686 C CA . LYS A 1 83 ? 18.811 23.801 -14.685 1.00 93.88 83 LYS A CA 1
ATOM 687 C C . LYS A 1 83 ? 18.825 22.355 -14.215 1.00 93.88 83 LYS A C 1
ATOM 689 O O . LYS A 1 83 ? 19.835 21.864 -13.714 1.00 93.88 83 LYS A O 1
ATOM 694 N N . ALA A 1 84 ? 17.717 21.671 -14.469 1.00 95.38 84 ALA A N 1
ATOM 695 C CA . ALA A 1 84 ? 17.615 20.230 -14.338 1.00 95.38 84 ALA A CA 1
ATOM 696 C C . ALA A 1 84 ? 16.907 19.642 -15.564 1.00 95.38 84 ALA A C 1
ATOM 698 O O . ALA A 1 84 ? 15.705 19.834 -15.765 1.00 95.38 84 ALA A O 1
ATOM 699 N N . GLY A 1 85 ? 17.680 18.950 -16.398 1.00 96.56 85 GLY A N 1
ATOM 700 C CA . GLY A 1 85 ? 17.198 18.145 -17.514 1.00 96.56 85 GLY A CA 1
ATOM 701 C C . GLY A 1 85 ? 17.440 16.664 -17.244 1.00 96.56 85 GLY A C 1
ATOM 702 O O . GLY A 1 85 ? 18.552 16.276 -16.893 1.00 96.56 85 GLY A O 1
ATOM 703 N N . LEU A 1 86 ? 16.415 15.838 -17.419 1.00 97.56 86 LEU A N 1
ATOM 704 C CA . LEU A 1 86 ? 16.471 14.387 -17.267 1.00 97.56 86 LEU A CA 1
ATOM 705 C C . LEU A 1 86 ? 16.002 13.725 -18.561 1.00 97.56 86 LEU A C 1
ATOM 707 O O . LEU A 1 86 ? 15.073 14.197 -19.217 1.00 97.56 86 LEU A O 1
ATOM 711 N N . GLU A 1 87 ? 16.619 12.608 -18.917 1.00 97.94 87 GLU A N 1
ATOM 712 C CA . GLU A 1 87 ? 16.194 11.787 -20.042 1.00 97.94 87 GLU A CA 1
ATOM 713 C C . GLU A 1 87 ? 16.010 10.350 -19.576 1.00 97.94 87 GLU A C 1
ATOM 715 O O . GLU A 1 87 ? 16.953 9.695 -19.125 1.00 97.94 87 GLU A O 1
ATOM 720 N N . PHE A 1 88 ? 14.777 9.872 -19.693 1.00 97.81 88 PHE A N 1
ATOM 721 C CA . PHE A 1 88 ? 14.384 8.527 -19.324 1.00 97.81 88 PHE A CA 1
ATOM 722 C C . PHE A 1 88 ? 14.131 7.680 -20.563 1.00 97.81 88 PHE A C 1
ATOM 724 O O . PHE A 1 88 ? 13.499 8.127 -21.524 1.00 97.81 88 PHE A O 1
ATOM 731 N N . LYS A 1 89 ? 14.563 6.425 -20.518 1.00 97.94 89 LYS A N 1
ATOM 732 C CA . LYS A 1 89 ? 14.181 5.394 -21.480 1.00 97.94 89 LYS A CA 1
ATOM 733 C C . LYS A 1 89 ? 13.172 4.468 -20.823 1.00 97.94 89 LYS A C 1
ATOM 735 O O . LYS A 1 89 ? 13.363 4.036 -19.692 1.00 97.94 89 LYS A O 1
ATOM 740 N N . VAL A 1 90 ? 12.087 4.174 -21.524 1.00 97.50 90 VAL A N 1
ATOM 741 C CA . VAL A 1 90 ? 11.025 3.296 -21.032 1.00 97.50 90 VAL A CA 1
ATOM 742 C C . VAL A 1 90 ? 10.872 2.133 -21.987 1.00 97.50 90 VAL A C 1
ATOM 744 O O . VAL A 1 90 ? 10.570 2.325 -23.167 1.00 97.50 90 VAL A O 1
ATOM 747 N N . PHE A 1 91 ? 11.079 0.929 -21.471 1.00 97.31 91 PHE A N 1
ATOM 748 C CA . PHE A 1 91 ? 10.832 -0.301 -22.204 1.00 97.31 91 PHE A CA 1
ATOM 749 C C . PHE A 1 91 ? 9.371 -0.712 -22.103 1.00 97.31 91 PHE A C 1
ATOM 751 O O . PHE A 1 91 ? 8.725 -0.481 -21.081 1.00 97.31 91 PHE A O 1
ATOM 758 N N . TYR A 1 92 ? 8.853 -1.330 -23.158 1.00 96.38 92 TYR A N 1
ATOM 759 C CA . TYR A 1 92 ? 7.487 -1.829 -23.160 1.00 96.38 92 TYR A CA 1
ATOM 760 C C . TYR A 1 92 ? 7.329 -3.098 -23.989 1.00 96.38 92 TYR A C 1
ATOM 762 O O . TYR A 1 92 ? 8.119 -3.381 -24.898 1.00 96.38 92 TYR A O 1
ATOM 770 N N . ILE A 1 93 ? 6.284 -3.844 -23.641 1.00 95.06 93 ILE A N 1
ATOM 771 C CA . ILE A 1 93 ? 5.836 -5.053 -24.328 1.00 95.06 93 ILE A CA 1
ATOM 772 C C . ILE A 1 93 ? 4.505 -4.730 -25.002 1.00 95.06 93 ILE A C 1
ATOM 774 O O . ILE A 1 93 ? 3.587 -4.214 -24.359 1.00 95.06 93 ILE A O 1
ATOM 778 N N . THR A 1 94 ? 4.421 -5.013 -26.294 1.00 94.06 94 THR A N 1
ATOM 779 C CA . THR A 1 94 ? 3.211 -4.823 -27.103 1.00 94.06 94 THR A CA 1
ATOM 780 C C . THR A 1 94 ? 2.244 -5.994 -26.972 1.00 94.06 94 THR A C 1
ATOM 782 O O . THR A 1 94 ? 2.656 -7.101 -26.638 1.00 94.06 94 THR A O 1
ATOM 785 N N . GLU A 1 95 ? 0.966 -5.771 -27.286 1.00 91.94 95 GLU A N 1
ATOM 786 C CA . GLU A 1 95 ? -0.058 -6.831 -27.306 1.00 91.94 95 GLU A CA 1
ATOM 787 C C . GLU A 1 95 ? 0.335 -8.022 -28.176 1.00 91.94 95 GLU A C 1
ATOM 789 O O . GLU A 1 95 ? 0.184 -9.173 -27.774 1.00 91.94 95 GLU A O 1
ATOM 794 N N . GLU A 1 96 ? 0.923 -7.743 -29.339 1.00 91.31 96 GLU A N 1
ATOM 795 C CA . GLU A 1 96 ? 1.436 -8.759 -30.256 1.00 91.31 96 GLU A CA 1
ATOM 796 C C . GLU A 1 96 ? 2.492 -9.657 -29.590 1.00 91.31 96 GLU A C 1
ATOM 798 O O . GLU A 1 96 ? 2.480 -10.869 -29.790 1.00 91.31 96 GLU A O 1
ATOM 803 N N . GLU A 1 97 ? 3.371 -9.084 -28.759 1.00 90.69 97 GLU A N 1
ATOM 804 C CA . GLU A 1 97 ? 4.440 -9.810 -28.055 1.00 90.69 97 GLU A CA 1
ATOM 805 C C . GLU A 1 97 ? 3.920 -10.688 -26.903 1.00 90.69 97 GLU A C 1
ATOM 807 O O . GLU A 1 97 ? 4.639 -11.586 -26.460 1.00 90.69 97 GLU A O 1
ATOM 812 N N . TYR A 1 98 ? 2.703 -10.453 -26.400 1.00 91.06 98 TYR A N 1
ATOM 813 C CA . TYR A 1 98 ? 2.108 -11.262 -25.329 1.00 91.06 98 TYR A CA 1
ATOM 814 C C . TYR A 1 98 ? 0.799 -11.960 -25.723 1.00 91.06 98 TYR A C 1
ATOM 816 O O . TYR A 1 98 ? 0.092 -12.495 -24.865 1.00 91.06 98 TYR A O 1
ATOM 824 N N . ASN A 1 99 ? 0.471 -12.021 -27.011 1.00 86.62 99 ASN A N 1
ATOM 825 C CA . ASN A 1 99 ? -0.805 -12.572 -27.463 1.00 86.62 99 ASN A CA 1
ATOM 826 C C . ASN A 1 99 ? -0.958 -14.068 -27.105 1.00 86.62 99 ASN A C 1
ATOM 828 O O . ASN A 1 99 ? -2.014 -14.520 -26.668 1.00 86.62 99 ASN A O 1
ATOM 832 N N . ASP A 1 100 ? 0.139 -14.823 -27.165 1.00 86.12 100 ASP A N 1
ATOM 833 C CA . ASP A 1 100 ? 0.249 -16.235 -26.771 1.00 86.12 100 ASP A CA 1
ATOM 834 C C . ASP A 1 100 ? 0.610 -16.422 -25.278 1.00 86.12 100 ASP A C 1
ATOM 836 O O . ASP A 1 100 ? 1.043 -17.493 -24.854 1.00 86.12 100 ASP A O 1
ATOM 840 N N . PHE A 1 101 ? 0.529 -15.371 -24.455 1.00 91.38 101 PHE A N 1
ATOM 841 C CA . PHE A 1 101 ? 0.827 -15.452 -23.021 1.00 91.38 101 PHE A CA 1
ATOM 842 C C . PHE A 1 101 ? -0.156 -16.395 -22.319 1.00 91.38 101 PHE A C 1
ATOM 844 O O . PHE A 1 101 ? -1.373 -16.202 -22.398 1.00 91.38 101 PHE A O 1
ATOM 851 N N . ALA A 1 102 ? 0.360 -17.415 -21.634 1.00 90.88 102 ALA A N 1
ATOM 852 C CA . ALA A 1 102 ? -0.456 -18.433 -20.987 1.00 90.88 102 ALA A CA 1
ATOM 853 C C . ALA A 1 102 ? -1.042 -17.887 -19.679 1.00 90.88 102 ALA A C 1
ATOM 855 O O . ALA A 1 102 ? -0.303 -17.550 -18.759 1.00 90.88 102 ALA A O 1
ATOM 856 N N . SER A 1 103 ? -2.370 -17.802 -19.587 1.00 90.94 103 SER A N 1
ATOM 857 C CA . SER A 1 103 ? -3.071 -17.360 -18.369 1.00 90.94 103 SER A CA 1
ATOM 858 C C . SER A 1 103 ? -3.927 -18.454 -17.734 1.00 90.94 103 SER A C 1
ATOM 860 O O . SER A 1 103 ? -4.447 -18.269 -16.635 1.00 90.94 103 SER A O 1
ATOM 862 N N . ASP A 1 104 ? -4.092 -19.589 -18.408 1.00 90.88 104 ASP A N 1
ATOM 863 C CA . ASP A 1 104 ? -4.866 -20.709 -17.888 1.00 90.88 104 ASP A CA 1
ATOM 864 C C . ASP A 1 104 ? -3.987 -21.596 -17.009 1.00 90.88 104 ASP A C 1
ATOM 866 O O . ASP A 1 104 ? -2.937 -22.076 -17.430 1.00 90.88 104 ASP A O 1
ATOM 870 N N . LEU A 1 105 ? -4.413 -21.773 -15.757 1.00 89.75 105 LEU A N 1
ATOM 871 C CA . LEU A 1 105 ? -3.643 -22.456 -14.727 1.00 89.75 105 LEU A CA 1
ATOM 872 C C . LEU A 1 105 ? -4.099 -23.909 -14.627 1.00 89.75 105 LEU A C 1
ATOM 874 O O . LEU A 1 105 ? -5.231 -24.188 -14.233 1.00 89.75 105 LEU A O 1
ATOM 878 N N . THR A 1 106 ? -3.198 -24.836 -14.942 1.00 82.12 106 THR A N 1
ATOM 879 C CA . THR A 1 106 ? -3.418 -26.274 -14.736 1.00 82.12 106 THR A CA 1
ATOM 880 C C . THR A 1 106 ? -3.250 -26.670 -13.268 1.00 82.12 106 THR A C 1
ATOM 882 O O . THR A 1 106 ? -4.068 -27.423 -12.751 1.00 82.12 106 THR A O 1
ATOM 885 N N . ASN A 1 107 ? -2.258 -26.099 -12.574 1.00 82.62 107 ASN A N 1
ATOM 886 C CA . ASN A 1 107 ? -1.978 -26.322 -11.148 1.00 82.62 107 ASN A CA 1
ATOM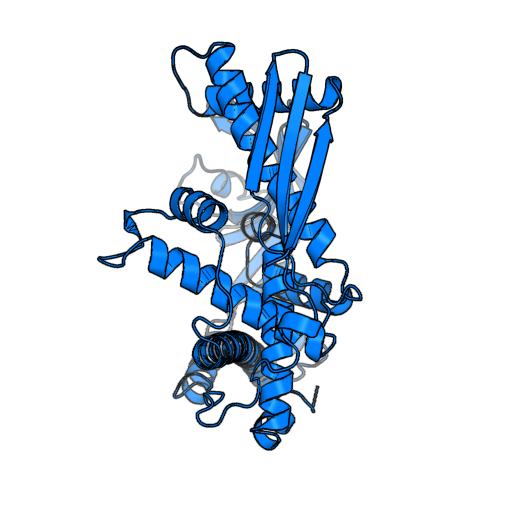 887 C C . ASN A 1 107 ? -2.254 -25.065 -10.314 1.00 82.62 107 ASN A C 1
ATOM 889 O O . ASN A 1 107 ? -1.340 -24.511 -9.709 1.00 82.62 107 ASN A O 1
ATOM 893 N N . ARG A 1 108 ? -3.508 -24.604 -10.314 1.00 85.31 108 ARG A N 1
ATOM 894 C CA . ARG A 1 108 ? -3.932 -23.377 -9.621 1.00 85.31 108 ARG A CA 1
ATOM 895 C C . ARG A 1 108 ? -3.764 -23.465 -8.093 1.00 85.31 108 ARG A C 1
ATOM 897 O O . ARG A 1 108 ? -3.872 -24.563 -7.546 1.00 85.31 108 ARG A O 1
ATOM 904 N N . PRO A 1 109 ? -3.515 -22.340 -7.396 1.00 90.81 109 PRO A N 1
ATOM 905 C CA . PRO A 1 109 ? -3.684 -22.305 -5.950 1.00 90.81 109 PRO A CA 1
ATOM 906 C C . PRO A 1 109 ? -5.182 -22.425 -5.628 1.00 90.81 109 PRO A C 1
ATOM 908 O O . PRO A 1 109 ? -6.009 -22.060 -6.462 1.00 90.81 109 PRO A O 1
ATOM 911 N N . ASP A 1 110 ? -5.526 -22.910 -4.437 1.00 91.62 110 ASP A N 1
ATOM 912 C CA . ASP A 1 110 ? -6.900 -22.805 -3.936 1.00 91.62 110 ASP A CA 1
ATOM 913 C C . ASP A 1 110 ? -7.040 -21.515 -3.128 1.00 91.62 110 ASP A C 1
ATOM 915 O O . ASP A 1 110 ? -6.124 -21.136 -2.383 1.00 91.62 110 ASP A O 1
ATOM 919 N N . PHE A 1 111 ? -8.205 -20.882 -3.198 1.00 94.81 111 PHE A N 1
ATOM 920 C CA . PHE A 1 111 ? -8.559 -19.844 -2.242 1.00 94.81 111 PHE A CA 1
ATOM 921 C C . PHE A 1 111 ? -8.796 -20.459 -0.859 1.00 94.81 111 PHE A C 1
ATOM 923 O O . PHE A 1 111 ? -9.638 -21.341 -0.683 1.00 94.81 111 PHE A O 1
ATOM 930 N N . LYS A 1 112 ? -8.057 -19.982 0.148 1.00 92.81 112 LYS A N 1
ATOM 931 C CA . LYS A 1 112 ? -8.162 -20.480 1.523 1.00 92.81 112 LYS A CA 1
ATOM 932 C C . LYS A 1 112 ? -8.235 -19.326 2.506 1.00 92.81 112 LYS A C 1
ATOM 934 O O . LYS A 1 112 ? -7.373 -18.453 2.503 1.00 92.81 112 LYS A O 1
ATOM 939 N N . LEU A 1 113 ? -9.244 -19.377 3.369 1.00 91.62 113 LEU A N 1
ATOM 940 C CA . LEU A 1 113 ? -9.252 -18.613 4.612 1.00 91.62 113 LEU A CA 1
ATOM 941 C C . LEU A 1 113 ? -8.277 -19.254 5.614 1.00 91.62 113 LEU A C 1
ATOM 943 O O . LEU A 1 113 ? -7.967 -20.444 5.477 1.00 91.62 113 LEU A O 1
ATOM 947 N N . PRO A 1 114 ? -7.815 -18.507 6.633 1.00 89.88 114 PRO A N 1
ATOM 948 C CA . PRO A 1 114 ? -7.020 -19.073 7.715 1.00 89.88 114 PRO A CA 1
ATOM 949 C C . PRO A 1 114 ? -7.686 -20.309 8.332 1.00 89.88 114 PRO A C 1
ATOM 951 O O . PRO A 1 114 ? -8.907 -20.371 8.498 1.00 89.88 114 PRO A O 1
ATOM 954 N N . GLU A 1 115 ? -6.883 -21.308 8.694 1.00 90.56 115 GLU A N 1
ATOM 955 C CA . GLU A 1 115 ? -7.405 -22.497 9.364 1.00 90.56 115 GLU A CA 1
ATOM 956 C C . GLU A 1 115 ? -8.071 -22.121 10.693 1.00 90.56 115 GLU A C 1
ATOM 958 O O . GLU A 1 115 ? -7.571 -21.286 11.448 1.00 90.56 115 GLU A O 1
ATOM 963 N N . ASN A 1 116 ? -9.204 -22.761 10.992 1.00 90.44 116 ASN A N 1
ATOM 964 C CA . ASN A 1 116 ? -10.000 -22.506 12.194 1.00 90.44 116 ASN A CA 1
ATOM 965 C C . ASN A 1 116 ? -10.467 -21.044 12.353 1.00 90.44 116 ASN A C 1
ATOM 967 O O . ASN A 1 116 ? -10.743 -20.625 13.481 1.00 90.44 116 ASN A O 1
ATOM 971 N N . TYR A 1 117 ? -10.589 -20.277 11.257 1.00 91.94 117 TYR A N 1
ATOM 972 C CA . TYR A 1 117 ? -11.008 -18.871 11.320 1.00 91.94 117 TYR A CA 1
ATOM 973 C C . TYR A 1 117 ? -12.323 -18.696 12.102 1.00 91.94 117 TYR A C 1
ATOM 975 O O . TYR A 1 117 ? -12.408 -17.823 12.958 1.00 91.94 117 TYR A O 1
ATOM 983 N N . ASP A 1 118 ? -13.313 -19.576 11.907 1.00 92.06 118 ASP A N 1
ATOM 984 C CA . ASP A 1 118 ? -14.600 -19.510 12.615 1.00 92.06 118 ASP A CA 1
ATOM 985 C C . ASP A 1 118 ? -14.444 -19.555 14.142 1.00 92.06 118 ASP A C 1
ATOM 987 O O . ASP A 1 118 ? -15.029 -18.745 14.861 1.00 92.06 118 ASP A O 1
ATOM 991 N N . ALA A 1 119 ? -13.613 -20.465 14.655 1.00 93.88 119 ALA A N 1
ATOM 992 C CA . ALA A 1 119 ? -13.370 -20.591 16.090 1.00 93.88 119 ALA A CA 1
ATOM 993 C C . ALA A 1 119 ? -12.594 -19.387 16.650 1.00 93.88 119 ALA A C 1
ATOM 995 O O . ALA A 1 119 ? -12.886 -18.920 17.756 1.00 93.88 119 ALA A O 1
ATOM 996 N N . GLN A 1 120 ? -11.633 -18.861 15.884 1.00 92.75 120 GLN A N 1
ATOM 997 C CA . GLN A 1 120 ? -10.857 -17.679 16.265 1.00 92.75 120 GLN A CA 1
ATOM 998 C C . GLN A 1 120 ? -11.740 -16.431 16.339 1.00 92.75 120 GLN A C 1
ATOM 1000 O O . GLN A 1 120 ? -11.685 -15.705 17.333 1.00 92.75 120 GLN A O 1
ATOM 1005 N N . ILE A 1 121 ? -12.595 -16.211 15.333 1.00 94.00 121 ILE A N 1
ATOM 1006 C CA . ILE A 1 121 ? -13.523 -15.077 15.320 1.00 94.00 121 ILE A CA 1
ATOM 1007 C C . ILE A 1 121 ? -14.520 -15.207 16.468 1.00 94.00 121 ILE A C 1
ATOM 1009 O O . ILE A 1 121 ? -14.706 -14.240 17.197 1.00 94.00 121 ILE A O 1
ATOM 1013 N N . ASN A 1 122 ? -15.116 -16.382 16.688 1.00 95.25 122 ASN A N 1
ATOM 1014 C CA . ASN A 1 122 ? -16.059 -16.572 17.795 1.00 95.25 122 ASN A CA 1
ATOM 1015 C C . ASN A 1 122 ? -15.407 -16.290 19.157 1.00 95.25 122 ASN A C 1
ATOM 1017 O O . ASN A 1 122 ? -15.971 -15.559 19.968 1.00 95.25 122 ASN A O 1
ATOM 1021 N N . THR A 1 123 ? -14.177 -16.770 19.370 1.00 95.00 123 THR A N 1
ATOM 1022 C CA . THR A 1 123 ? -13.406 -16.470 20.590 1.00 95.00 123 THR A CA 1
ATOM 1023 C C . THR A 1 123 ? -13.165 -14.967 20.744 1.00 95.00 123 THR A C 1
ATOM 1025 O O . THR A 1 123 ? -13.314 -14.416 21.836 1.00 95.00 123 THR A O 1
ATOM 1028 N N . PHE A 1 124 ? -12.807 -14.281 19.656 1.00 94.75 124 PHE A N 1
ATOM 1029 C CA . PHE A 1 124 ? -12.644 -12.831 19.669 1.00 94.75 124 PHE A CA 1
ATOM 1030 C C . PHE A 1 124 ? -13.960 -12.115 19.984 1.00 94.75 124 PHE A C 1
ATOM 1032 O O . PHE A 1 124 ? -13.968 -11.231 20.832 1.00 94.75 124 PHE A O 1
ATOM 1039 N N . VAL A 1 125 ? -15.060 -12.486 19.326 1.00 95.50 125 VAL A N 1
ATOM 1040 C CA . VAL A 1 125 ? -16.384 -11.869 19.491 1.00 95.50 125 VAL A CA 1
ATOM 1041 C C . VAL A 1 125 ? -16.860 -12.003 20.931 1.00 95.50 125 VAL A C 1
ATOM 1043 O O . VAL A 1 125 ? -17.298 -11.014 21.519 1.00 95.50 125 VAL A O 1
ATOM 1046 N N . ASP A 1 126 ? -16.722 -13.187 21.525 1.00 94.75 126 ASP A N 1
ATOM 1047 C CA . ASP A 1 126 ? -17.093 -13.401 22.921 1.00 94.75 126 ASP A CA 1
ATOM 1048 C C . ASP A 1 126 ? -16.228 -12.550 23.860 1.00 94.75 126 ASP A C 1
ATOM 1050 O O . ASP A 1 126 ? -16.763 -11.858 24.728 1.00 94.75 126 ASP A O 1
ATOM 1054 N N . ASN A 1 127 ? -14.912 -12.489 23.639 1.00 94.06 127 ASN A N 1
ATOM 1055 C CA . ASN A 1 127 ? -14.032 -11.613 24.417 1.00 94.06 127 ASN A CA 1
ATOM 1056 C C . ASN A 1 127 ? -14.354 -10.124 24.224 1.00 94.06 127 ASN A C 1
ATOM 1058 O O . ASN A 1 127 ? -14.305 -9.360 25.189 1.00 94.06 127 ASN A O 1
ATOM 1062 N N . TYR A 1 128 ? -14.683 -9.705 23.004 1.00 93.00 128 TYR A N 1
ATOM 1063 C CA . TYR A 1 128 ? -15.022 -8.327 22.667 1.00 93.00 128 TYR A CA 1
ATOM 1064 C C . TYR A 1 128 ? -16.304 -7.891 23.372 1.00 93.00 128 TYR A C 1
ATOM 1066 O O . TYR A 1 128 ? -16.324 -6.845 24.014 1.00 93.00 128 TYR A O 1
ATOM 1074 N N . VAL A 1 129 ? -17.346 -8.724 23.319 1.00 93.88 129 VAL A N 1
ATOM 1075 C CA . VAL A 1 129 ? -18.622 -8.498 24.009 1.00 93.88 129 VAL A CA 1
ATOM 1076 C C . VAL A 1 129 ? -18.426 -8.413 25.521 1.00 93.88 129 VAL A C 1
ATOM 1078 O O . VAL A 1 129 ? -18.976 -7.510 26.147 1.00 93.88 129 VAL A O 1
ATOM 1081 N N . GLN A 1 130 ? -17.627 -9.308 26.110 1.00 93.94 130 GLN A N 1
ATOM 1082 C CA . GLN A 1 130 ? -17.394 -9.328 27.559 1.00 93.94 130 GLN A CA 1
ATOM 1083 C C . GLN A 1 130 ? -16.567 -8.137 28.052 1.00 93.94 130 GLN A C 1
ATOM 1085 O O . GLN A 1 130 ? -16.796 -7.637 29.150 1.00 93.94 130 GLN A O 1
ATOM 1090 N N . ASN A 1 131 ? -15.619 -7.663 27.244 1.00 92.62 131 ASN A N 1
ATOM 1091 C CA . ASN A 1 131 ? -14.702 -6.586 27.623 1.00 92.62 131 ASN A CA 1
ATOM 1092 C C . ASN A 1 131 ? -15.059 -5.235 26.989 1.00 92.62 131 ASN A C 1
ATOM 1094 O O . ASN A 1 131 ? -14.245 -4.305 27.016 1.00 92.62 131 ASN A O 1
ATOM 1098 N N . PHE A 1 132 ? -16.256 -5.117 26.410 1.00 92.31 132 PHE A N 1
ATOM 1099 C CA . PHE A 1 132 ? -16.683 -3.899 25.742 1.00 92.31 132 PHE A CA 1
ATOM 1100 C C . PHE A 1 132 ? -16.689 -2.707 26.706 1.00 92.31 132 PHE A C 1
ATOM 1102 O O . PHE A 1 132 ? -16.871 -2.828 27.922 1.00 92.31 132 PHE A O 1
ATOM 1109 N N . SER A 1 133 ? -16.438 -1.524 26.154 1.00 89.75 133 SER A N 1
ATOM 1110 C CA . SER A 1 133 ? -16.445 -0.277 26.909 1.00 89.75 133 SER A CA 1
ATOM 1111 C C . SER A 1 133 ? -17.286 0.755 26.182 1.00 89.75 133 SER A C 1
ATOM 1113 O O . SER A 1 133 ? -16.962 1.148 25.060 1.00 89.75 133 SER A O 1
ATOM 1115 N N . PHE A 1 134 ? -18.340 1.224 26.841 1.00 90.31 134 PHE A N 1
ATOM 1116 C CA . PHE A 1 134 ? -19.117 2.352 26.352 1.00 90.31 134 PHE A CA 1
ATOM 1117 C C . PHE A 1 134 ? -18.331 3.640 26.561 1.00 90.31 134 PHE A C 1
ATOM 1119 O O . PHE A 1 134 ? -17.672 3.824 27.587 1.00 90.31 134 PHE A O 1
ATOM 1126 N N . LYS A 1 135 ? -18.401 4.535 25.577 1.00 89.81 135 LYS A N 1
ATOM 1127 C CA . LYS A 1 135 ? -17.780 5.857 25.643 1.00 89.81 135 LYS A CA 1
ATOM 1128 C C . LYS A 1 135 ? -18.879 6.910 25.684 1.00 89.81 135 LYS A C 1
ATOM 1130 O O . LYS A 1 135 ? -19.435 7.252 24.643 1.00 89.81 135 LYS A O 1
ATOM 1135 N N . ASN A 1 136 ? -19.178 7.407 26.878 1.00 90.12 136 ASN A N 1
ATOM 1136 C CA . ASN A 1 136 ? -20.256 8.367 27.104 1.00 90.12 136 ASN A CA 1
ATOM 1137 C C . ASN A 1 136 ? -19.705 9.789 27.140 1.00 90.12 136 ASN A C 1
ATOM 1139 O O . ASN A 1 136 ? -18.719 10.039 27.826 1.00 90.12 136 ASN A O 1
ATOM 1143 N N . ASP A 1 137 ? -20.340 10.727 26.441 1.00 91.88 137 ASP A N 1
ATOM 1144 C CA . ASP A 1 137 ? -19.892 12.121 26.450 1.00 91.88 137 ASP A CA 1
ATOM 1145 C C . ASP A 1 137 ? -19.981 12.733 27.855 1.00 91.88 137 ASP A C 1
ATOM 1147 O O . ASP A 1 137 ? -21.001 12.649 28.548 1.00 91.88 137 ASP A O 1
ATOM 1151 N N . ILE A 1 138 ? -18.906 13.403 28.260 1.00 91.75 138 ILE A N 1
ATOM 1152 C CA . ILE A 1 138 ? -18.815 14.090 29.545 1.00 91.75 138 ILE A CA 1
ATOM 1153 C C . ILE A 1 138 ? -19.372 15.502 29.399 1.00 91.75 138 ILE A C 1
ATOM 1155 O O . ILE A 1 138 ? -18.903 16.299 28.590 1.00 91.75 138 ILE A O 1
ATOM 1159 N N . LYS A 1 139 ? -20.347 15.840 30.248 1.00 87.31 139 LYS A N 1
ATOM 1160 C CA . LYS A 1 139 ? -20.900 17.204 30.368 1.00 87.31 139 LYS A CA 1
ATOM 1161 C C . LYS A 1 139 ? -20.248 18.038 31.478 1.00 87.31 139 LYS A C 1
ATOM 1163 O O . LYS A 1 139 ? -20.588 19.204 31.647 1.00 87.31 139 LYS A O 1
ATOM 1168 N N . GLY A 1 140 ? -19.372 17.427 32.273 1.00 89.94 140 GLY A N 1
ATOM 1169 C CA . GLY A 1 140 ? -18.755 18.022 33.455 1.00 89.94 140 GLY A CA 1
ATOM 1170 C C . GLY A 1 140 ? -17.237 18.117 33.357 1.00 89.94 140 GLY A C 1
ATOM 1171 O O . GLY A 1 140 ? -16.668 18.242 32.277 1.00 89.94 140 GLY A O 1
ATOM 1172 N N . GLU A 1 141 ? -16.592 18.077 34.517 1.00 95.81 141 GLU A N 1
ATOM 1173 C CA . GLU A 1 141 ? -15.134 18.055 34.614 1.00 95.81 141 GLU A CA 1
ATOM 1174 C C . GLU A 1 141 ? -14.574 16.697 34.193 1.00 95.81 141 GLU A C 1
ATOM 1176 O O . GLU A 1 141 ? -15.134 15.645 34.514 1.00 95.81 141 GLU A O 1
ATOM 1181 N N . ILE A 1 142 ? -13.442 16.742 33.500 1.00 95.88 142 ILE A N 1
ATOM 1182 C CA . ILE A 1 142 ? -12.638 15.589 33.119 1.00 95.88 142 ILE A CA 1
ATOM 1183 C C . ILE A 1 142 ? -12.042 14.975 34.384 1.00 95.88 142 ILE A C 1
ATOM 1185 O O . ILE A 1 142 ? -11.373 15.646 35.174 1.00 95.88 142 ILE A O 1
ATOM 1189 N N . LYS A 1 143 ? -12.269 13.678 34.564 1.00 94.81 143 LYS A N 1
ATOM 1190 C CA . LYS A 1 143 ? -11.740 12.875 35.667 1.00 94.81 143 LYS A CA 1
ATOM 1191 C C . LYS A 1 143 ? -10.662 11.916 35.170 1.00 94.81 143 LYS A C 1
ATOM 1193 O O . LYS A 1 143 ? -10.436 11.750 33.973 1.00 94.81 143 LYS A O 1
ATOM 1198 N N . LEU A 1 144 ? -10.008 11.259 36.124 1.00 93.50 144 LEU A N 1
ATOM 1199 C CA . LEU A 1 144 ? -9.062 10.183 35.852 1.00 93.50 144 LEU A CA 1
ATOM 1200 C C . LEU A 1 144 ? -9.702 9.099 34.961 1.00 93.50 144 LEU A C 1
ATOM 1202 O O . LEU A 1 144 ? -10.862 8.735 35.157 1.00 93.50 144 LEU A O 1
ATOM 1206 N N . ASN A 1 145 ? -8.924 8.568 34.019 1.00 92.31 145 ASN A N 1
ATOM 1207 C CA . ASN A 1 145 ? -9.289 7.556 33.022 1.00 92.31 145 ASN A CA 1
ATOM 1208 C C . ASN A 1 145 ? -10.332 7.995 31.984 1.00 92.31 145 ASN A C 1
ATOM 1210 O O . ASN A 1 145 ? -10.864 7.157 31.256 1.00 92.31 145 ASN A O 1
ATOM 1214 N N . ASN A 1 146 ? -10.645 9.286 31.893 1.00 94.19 146 ASN A N 1
ATOM 1215 C CA . ASN A 1 146 ? -11.469 9.793 30.803 1.00 94.19 146 ASN A CA 1
ATOM 1216 C C . ASN A 1 146 ? -10.631 9.960 29.534 1.00 94.19 146 ASN A C 1
ATOM 1218 O O . ASN A 1 146 ? -9.471 10.367 29.583 1.00 94.19 146 ASN A O 1
ATOM 1222 N N . GLU A 1 147 ? -11.237 9.635 28.399 1.00 94.75 147 GLU A N 1
ATOM 1223 C CA . GLU A 1 147 ? -10.664 9.846 27.076 1.00 94.75 147 GLU A CA 1
ATOM 1224 C C . GLU A 1 147 ? -10.961 11.284 26.642 1.00 94.75 147 GLU A C 1
ATOM 1226 O O . GLU A 1 147 ? -12.102 11.728 26.728 1.00 94.75 147 GLU A O 1
ATOM 1231 N N . VAL A 1 148 ? -9.956 12.034 26.202 1.00 95.38 148 VAL A N 1
ATOM 1232 C CA . VAL A 1 148 ? -10.079 13.466 25.909 1.00 95.38 148 VAL A CA 1
ATOM 1233 C C . VAL A 1 148 ? -9.535 13.750 24.516 1.00 95.38 148 VAL A C 1
ATOM 1235 O O . VAL A 1 148 ? -8.356 13.518 24.245 1.00 95.38 148 VAL A O 1
ATOM 1238 N N . GLY A 1 149 ? -10.394 14.259 23.635 1.00 94.44 149 GLY A N 1
ATOM 1239 C CA . GLY A 1 149 ? -10.017 14.736 22.309 1.00 94.44 149 GLY A CA 1
ATOM 1240 C C . GLY A 1 149 ? -9.548 16.186 22.363 1.00 94.44 149 GLY A C 1
ATOM 1241 O O . GLY A 1 149 ? -10.260 17.061 22.860 1.00 94.44 149 GLY A O 1
ATOM 1242 N N . LEU A 1 150 ? -8.359 16.444 21.826 1.00 94.75 150 LEU A N 1
ATOM 1243 C CA . LEU A 1 150 ? -7.662 17.723 21.912 1.00 94.75 150 LEU A CA 1
ATOM 1244 C C . LEU A 1 150 ? -7.296 18.242 20.519 1.00 94.75 150 LEU A C 1
ATOM 1246 O O . LEU A 1 150 ? -6.965 17.459 19.628 1.00 94.75 150 LEU A O 1
ATOM 1250 N N . GLU A 1 151 ? -7.280 19.563 20.361 1.00 94.44 151 GLU A N 1
ATOM 1251 C CA . GLU A 1 151 ? -6.547 20.254 19.295 1.00 94.44 151 GLU A CA 1
ATOM 1252 C C . GLU A 1 151 ? -5.344 20.964 19.923 1.00 94.44 151 GLU A C 1
ATOM 1254 O O . GLU A 1 151 ? -5.495 21.761 20.849 1.00 94.44 151 GLU A O 1
ATOM 1259 N N . ILE A 1 152 ? -4.147 20.641 19.442 1.00 92.19 152 ILE A N 1
ATOM 1260 C CA . ILE A 1 152 ? -2.886 21.250 19.853 1.00 92.19 152 ILE A CA 1
ATOM 1261 C C . ILE A 1 152 ? -2.500 22.258 18.779 1.00 92.19 152 ILE A C 1
ATOM 1263 O O . ILE A 1 152 ? -2.293 21.893 17.619 1.00 92.19 152 ILE A O 1
ATOM 1267 N N . TYR A 1 153 ? -2.402 23.522 19.172 1.00 90.00 153 TYR A N 1
ATOM 1268 C CA . TYR A 1 153 ? -2.062 24.627 18.294 1.00 90.00 153 TYR A CA 1
ATOM 1269 C C . TYR A 1 153 ? -0.684 25.195 18.632 1.00 90.00 153 TYR A C 1
ATOM 1271 O O . TYR A 1 153 ? -0.412 25.578 19.775 1.00 90.00 153 TYR A O 1
ATOM 1279 N N . LYS A 1 154 ? 0.177 25.283 17.613 1.00 85.62 154 LYS A N 1
ATOM 1280 C CA . LYS A 1 154 ? 1.458 25.995 17.681 1.00 85.62 154 LYS A CA 1
ATOM 1281 C C . LYS A 1 154 ? 1.363 27.259 16.826 1.00 85.62 154 LYS A C 1
ATOM 1283 O O . LYS A 1 154 ? 1.259 27.180 15.600 1.00 85.62 154 LYS A O 1
ATOM 1288 N N . ALA A 1 155 ? 1.325 28.416 17.486 1.00 75.62 155 ALA A N 1
ATOM 1289 C CA . ALA A 1 155 ? 0.994 29.693 16.851 1.00 75.62 155 ALA A CA 1
ATOM 1290 C C . ALA A 1 155 ? 2.072 30.211 15.884 1.00 75.62 155 ALA A C 1
ATOM 1292 O O . ALA A 1 155 ? 1.744 30.876 14.907 1.00 75.62 155 ALA A O 1
ATOM 1293 N N . ASP A 1 156 ? 3.338 29.890 16.140 1.00 76.19 156 ASP A N 1
ATOM 1294 C CA . ASP A 1 156 ? 4.507 30.299 15.351 1.00 76.19 156 ASP A CA 1
ATOM 1295 C C . ASP A 1 156 ? 4.543 29.676 13.945 1.00 76.19 156 ASP A C 1
ATOM 1297 O O . ASP A 1 156 ? 4.941 30.335 12.988 1.00 76.19 156 ASP A O 1
ATOM 1301 N N . ILE A 1 157 ? 4.087 28.430 13.807 1.00 75.38 157 ILE A N 1
ATOM 1302 C CA . ILE A 1 157 ? 4.073 27.682 12.537 1.00 75.38 157 ILE A CA 1
ATOM 1303 C C . ILE A 1 157 ? 2.658 27.419 12.005 1.00 75.38 157 ILE A C 1
ATOM 1305 O O . ILE A 1 157 ? 2.493 26.661 11.051 1.00 75.38 157 ILE A O 1
ATOM 1309 N N . ASN A 1 158 ? 1.633 28.010 12.634 1.00 80.12 158 ASN A N 1
ATOM 1310 C CA . ASN A 1 158 ? 0.214 27.805 12.322 1.00 80.12 158 ASN A CA 1
ATOM 1311 C C . ASN A 1 158 ? -0.157 26.315 12.146 1.00 80.12 158 ASN A C 1
ATOM 1313 O O . ASN A 1 158 ? -0.910 25.933 11.246 1.00 80.12 158 ASN A O 1
ATOM 1317 N N . ARG A 1 159 ? 0.411 25.450 12.994 1.00 77.94 159 ARG A N 1
ATOM 1318 C CA . ARG A 1 159 ? 0.188 24.002 12.936 1.00 77.94 159 ARG A CA 1
ATOM 1319 C C . ARG A 1 159 ? -0.893 23.602 13.927 1.00 77.94 159 ARG A C 1
ATOM 1321 O O . ARG A 1 159 ? -0.884 24.046 15.075 1.00 77.94 159 ARG A O 1
ATOM 1328 N N . LYS A 1 160 ? -1.800 22.740 13.466 1.00 85.06 160 LYS A N 1
ATOM 1329 C CA . LYS A 1 160 ? -2.875 22.143 14.259 1.00 85.06 160 LYS A CA 1
ATOM 1330 C C . LYS A 1 160 ? -2.773 20.634 14.186 1.00 85.06 160 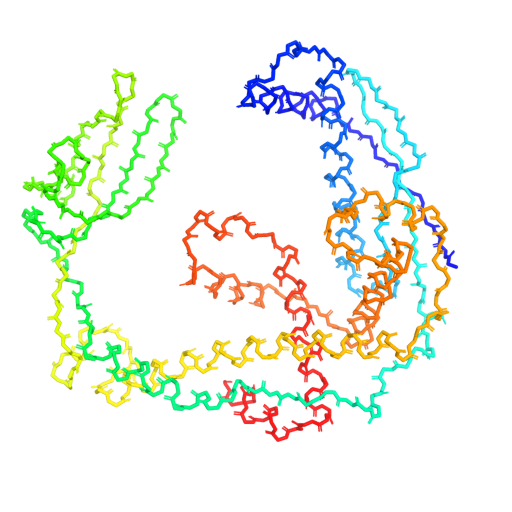LYS A C 1
ATOM 1332 O O . LYS A 1 160 ? -2.910 20.067 13.105 1.00 85.06 160 LYS A O 1
ATOM 1337 N N . ASP A 1 161 ? -2.578 20.003 15.331 1.00 84.31 161 ASP A N 1
ATOM 1338 C CA . ASP A 1 161 ? -2.628 18.552 15.455 1.00 84.31 161 ASP A CA 1
ATOM 1339 C C . ASP A 1 161 ? -3.823 18.170 16.330 1.00 84.31 161 ASP A C 1
ATOM 1341 O O . ASP A 1 161 ? -4.106 18.821 17.335 1.00 84.31 161 ASP A O 1
ATOM 1345 N N . ARG A 1 162 ? -4.539 17.110 15.954 1.00 88.56 162 ARG A N 1
ATOM 1346 C CA . ARG A 1 162 ? -5.614 16.548 16.775 1.00 88.56 162 ARG A CA 1
ATOM 1347 C C . ARG A 1 162 ? -5.171 15.223 17.345 1.00 88.56 162 ARG A C 1
ATOM 1349 O O . ARG A 1 162 ? -4.745 14.347 16.596 1.00 88.56 162 ARG A O 1
ATOM 1356 N N . ILE A 1 163 ? -5.296 15.085 18.657 1.00 89.44 163 ILE A N 1
ATOM 1357 C CA . ILE A 1 163 ? -4.921 13.865 19.366 1.00 89.44 163 ILE A CA 1
ATOM 1358 C C . ILE A 1 163 ? -6.002 13.480 20.369 1.00 89.44 163 ILE A C 1
ATOM 1360 O O . ILE A 1 163 ? -6.832 14.300 20.759 1.00 89.44 163 ILE A O 1
ATOM 1364 N N . VAL A 1 164 ? -5.970 12.223 20.792 1.00 90.88 164 VAL A N 1
ATOM 1365 C CA . VAL A 1 164 ? -6.805 11.705 21.872 1.00 90.88 164 VAL A CA 1
ATOM 1366 C C . VAL A 1 164 ? -5.879 11.188 22.962 1.00 90.88 164 VAL A C 1
ATOM 1368 O O . VAL A 1 164 ? -4.973 10.409 22.670 1.00 90.88 164 VAL A O 1
ATOM 1371 N N . LEU A 1 165 ? -6.094 11.630 24.199 1.00 92.25 165 LEU A N 1
ATOM 1372 C CA . LEU A 1 165 ? -5.320 11.217 25.371 1.00 92.25 165 LEU A CA 1
ATOM 1373 C C . LEU A 1 165 ? -6.230 10.623 26.446 1.00 92.25 165 LEU A C 1
ATOM 1375 O O . LEU A 1 165 ? -7.420 10.925 26.497 1.00 92.25 165 LEU A O 1
ATOM 1379 N N . ILE A 1 166 ? -5.662 9.807 27.334 1.00 93.75 166 ILE A N 1
ATOM 1380 C CA . ILE A 1 166 ? -6.350 9.330 28.540 1.00 93.75 166 ILE A CA 1
ATOM 1381 C C . ILE A 1 166 ? -5.842 10.145 29.725 1.00 93.75 166 ILE A C 1
ATOM 1383 O O . ILE A 1 166 ? -4.662 10.057 30.077 1.00 93.75 166 ILE A O 1
ATOM 1387 N N . ALA A 1 167 ? -6.737 10.907 30.354 1.00 93.56 167 ALA A N 1
ATOM 1388 C CA . ALA A 1 167 ? -6.421 11.672 31.553 1.00 93.56 167 ALA A CA 1
ATOM 1389 C C . ALA A 1 167 ? -5.932 10.725 32.658 1.00 93.56 167 ALA A C 1
ATOM 1391 O O . ALA A 1 167 ? -6.641 9.799 33.058 1.00 93.56 167 ALA A O 1
ATOM 1392 N N . ASN A 1 168 ? -4.716 10.933 33.153 1.00 94.31 168 ASN A N 1
ATOM 1393 C CA . ASN A 1 168 ? -4.098 10.060 34.147 1.00 94.31 168 ASN A CA 1
ATOM 1394 C C . ASN A 1 168 ? -3.223 10.861 35.114 1.00 94.31 168 ASN A C 1
ATOM 1396 O O . ASN A 1 168 ? -2.942 12.033 34.891 1.00 94.31 168 ASN A O 1
ATOM 1400 N N . ASN A 1 169 ? -2.820 10.233 36.216 1.00 94.19 169 ASN A N 1
ATOM 1401 C CA . ASN A 1 169 ? -2.022 10.863 37.266 1.00 94.19 169 ASN A CA 1
ATOM 1402 C C . ASN A 1 169 ? -0.658 10.199 37.478 1.00 94.19 169 ASN A C 1
ATOM 1404 O O . ASN A 1 169 ? -0.085 10.327 38.559 1.00 94.19 169 ASN A O 1
ATOM 1408 N N . ASN A 1 170 ? -0.139 9.515 36.455 1.00 91.50 170 ASN A N 1
ATOM 1409 C CA . ASN A 1 170 ? 1.141 8.813 36.542 1.00 91.50 170 ASN A CA 1
ATOM 1410 C C . ASN A 1 170 ? 2.330 9.788 36.593 1.00 91.50 170 ASN A C 1
ATOM 1412 O O . ASN A 1 170 ? 3.315 9.512 37.272 1.00 91.50 170 ASN A O 1
ATOM 1416 N N . ASP A 1 171 ? 2.230 10.931 35.906 1.00 90.62 171 ASP A N 1
ATOM 1417 C CA . ASP A 1 171 ? 3.235 11.998 35.913 1.00 90.62 171 ASP A CA 1
ATOM 1418 C C . ASP A 1 171 ? 2.557 13.370 36.033 1.00 90.62 171 ASP A C 1
ATOM 1420 O O . ASP A 1 171 ? 1.833 13.797 35.135 1.00 90.62 171 ASP A O 1
ATOM 1424 N N . GLN A 1 172 ? 2.818 14.084 37.132 1.00 89.06 172 GLN A N 1
ATOM 1425 C CA . GLN A 1 172 ? 2.239 15.407 37.408 1.00 89.06 172 GLN A CA 1
ATOM 1426 C C . GLN A 1 172 ? 2.663 16.487 36.407 1.00 89.06 172 GLN A C 1
ATOM 1428 O O . GLN A 1 172 ? 2.026 17.539 36.337 1.00 89.06 172 GLN A O 1
ATOM 1433 N N . LYS A 1 173 ? 3.743 16.261 35.654 1.00 88.25 173 LYS A N 1
ATOM 1434 C CA . LYS A 1 173 ? 4.188 17.195 34.619 1.00 88.25 173 LYS A CA 1
ATOM 1435 C C . LYS A 1 173 ? 3.558 16.913 33.265 1.00 88.25 173 LYS A C 1
ATOM 1437 O O . LYS A 1 173 ? 3.652 17.785 32.413 1.00 88.25 173 LYS A O 1
ATOM 1442 N N . SER A 1 174 ? 2.930 15.756 33.062 1.00 92.31 174 SER A N 1
ATOM 1443 C CA . SER A 1 174 ? 2.369 15.341 31.772 1.00 92.31 174 SER A CA 1
ATOM 1444 C C . SER A 1 174 ? 1.164 16.179 31.334 1.00 92.31 174 SER A C 1
ATOM 1446 O O . SER A 1 174 ? 0.472 16.796 32.153 1.00 92.31 174 SER A O 1
ATOM 1448 N N . LEU A 1 175 ? 0.893 16.184 30.025 1.00 93.56 175 LEU A N 1
ATOM 1449 C CA . LEU A 1 175 ? -0.305 16.820 29.483 1.00 93.56 175 LEU A CA 1
ATOM 1450 C C . LEU A 1 175 ? -1.552 16.100 30.002 1.00 93.56 175 LEU A C 1
ATOM 1452 O O . LEU A 1 175 ? -2.514 16.755 30.381 1.00 93.56 175 LEU A O 1
ATOM 1456 N N . GLU A 1 176 ? -1.506 14.773 30.102 1.00 95.69 176 GLU A N 1
ATOM 1457 C CA . GLU A 1 176 ? -2.580 13.913 30.594 1.00 95.69 176 GLU A CA 1
ATOM 1458 C C . GLU A 1 176 ? -3.031 14.270 32.015 1.00 95.69 176 GLU A C 1
ATOM 1460 O O . GLU A 1 176 ? -4.232 14.240 32.294 1.00 95.69 176 GLU A O 1
ATOM 1465 N N . TYR A 1 177 ? -2.099 14.647 32.896 1.00 95.38 177 TYR A N 1
ATOM 1466 C CA . TYR A 1 177 ? -2.429 15.131 34.238 1.00 95.38 177 TYR A CA 1
ATOM 1467 C C . TYR A 1 177 ? -3.085 16.512 34.207 1.00 95.38 177 TYR A C 1
ATOM 1469 O O . TYR A 1 177 ? -4.066 16.748 34.914 1.00 95.38 177 TYR A O 1
ATOM 1477 N N . ALA A 1 178 ? -2.598 17.410 33.345 1.00 95.38 178 ALA A N 1
ATOM 1478 C CA . ALA A 1 178 ? -3.129 18.767 33.207 1.00 95.38 178 ALA A CA 1
ATOM 1479 C C . ALA A 1 178 ? -4.585 18.817 32.697 1.00 95.38 178 ALA A C 1
ATOM 1481 O O . ALA A 1 178 ? -5.248 19.850 32.842 1.00 95.38 178 ALA A O 1
ATOM 1482 N N . LEU A 1 179 ? -5.091 17.718 32.123 1.00 96.31 179 LEU A N 1
ATOM 1483 C CA . LEU A 1 179 ? -6.485 17.583 31.684 1.00 96.31 179 LEU A CA 1
ATOM 1484 C C . LEU A 1 179 ? -7.465 17.395 32.848 1.00 96.31 179 LEU A C 1
ATOM 1486 O O . LEU A 1 179 ? -8.643 17.719 32.705 1.00 96.31 179 LEU A O 1
ATOM 1490 N N . ILE A 1 180 ? -7.013 16.869 33.989 1.00 96.00 180 ILE A N 1
ATOM 1491 C CA . ILE A 1 180 ? -7.891 16.559 35.121 1.00 96.00 180 ILE A CA 1
ATOM 1492 C C . ILE A 1 180 ? -8.469 17.860 35.699 1.00 96.00 180 ILE A C 1
ATOM 1494 O O . ILE A 1 180 ? -7.747 18.816 35.980 1.00 96.00 180 ILE A O 1
ATOM 1498 N N . GLY A 1 181 ? -9.791 17.899 35.873 1.00 95.62 181 GLY A N 1
ATOM 1499 C CA . GLY A 1 181 ? -10.534 19.070 36.347 1.00 95.62 181 GLY A CA 1
ATOM 1500 C C . GLY A 1 181 ? -10.878 20.094 35.258 1.00 95.62 181 GLY A C 1
ATOM 1501 O O . GLY A 1 181 ? -11.601 21.050 35.537 1.00 95.62 181 GLY A O 1
ATOM 1502 N N . LYS A 1 182 ? -10.401 19.914 34.018 1.00 96.44 182 LYS A N 1
ATOM 1503 C CA . LYS A 1 182 ? -10.796 20.753 32.874 1.00 96.44 182 LYS A CA 1
ATOM 1504 C C . LYS A 1 182 ? -12.159 20.345 32.322 1.00 96.44 182 LYS A C 1
ATOM 1506 O O . LYS A 1 182 ? -12.661 19.264 32.628 1.00 96.44 182 LYS A O 1
ATOM 1511 N N . LYS A 1 183 ? -12.764 21.196 31.496 1.00 96.56 183 LYS A N 1
ATOM 1512 C CA . LYS A 1 183 ? -14.065 20.962 30.853 1.00 96.56 183 LYS A CA 1
ATOM 1513 C C . LYS A 1 183 ? -13.945 20.959 29.334 1.00 96.56 183 LYS A C 1
ATOM 1515 O O . LYS A 1 183 ? -13.035 21.546 28.755 1.00 96.56 183 LYS A O 1
ATOM 1520 N N . VAL A 1 184 ? -14.896 20.301 28.675 1.00 95.44 184 VAL A N 1
ATOM 1521 C CA . VAL A 1 184 ? -15.029 20.374 27.215 1.00 95.44 184 VAL A CA 1
ATOM 1522 C C . VAL A 1 184 ? -15.237 21.832 26.796 1.00 95.44 184 VAL A C 1
ATOM 1524 O O . VAL A 1 184 ? -16.076 22.527 27.366 1.00 95.44 184 VAL A O 1
ATOM 1527 N N . GLY A 1 185 ? -14.469 22.287 25.807 1.00 94.56 185 GLY A N 1
ATOM 1528 C CA . GLY A 1 185 ? -14.430 23.677 25.351 1.00 94.56 185 GLY A CA 1
ATOM 1529 C C . GLY A 1 185 ? -13.353 24.538 26.019 1.00 94.56 185 GLY A C 1
ATOM 1530 O O . GLY A 1 185 ? -13.087 25.636 25.525 1.00 94.56 185 GLY A O 1
ATOM 1531 N N . ASP A 1 186 ? -12.705 24.061 27.088 1.00 96.12 186 ASP A N 1
ATOM 1532 C CA . ASP A 1 186 ? -11.621 24.802 27.732 1.00 96.12 186 ASP A CA 1
ATOM 1533 C C . ASP A 1 186 ? -10.415 24.959 26.799 1.00 96.12 186 ASP A C 1
ATOM 1535 O O . ASP A 1 186 ? -10.080 24.081 25.995 1.00 96.12 186 ASP A O 1
ATOM 1539 N N . LYS A 1 187 ? -9.723 26.088 26.968 1.00 95.94 187 LYS A N 1
ATOM 1540 C CA . LYS A 1 187 ? -8.450 26.390 26.319 1.00 95.94 187 LYS A CA 1
ATOM 1541 C C . LYS A 1 187 ? -7.410 26.722 27.370 1.00 95.94 187 LYS A C 1
ATOM 1543 O O . LYS A 1 187 ? -7.687 27.484 28.296 1.00 95.94 187 LYS A O 1
ATOM 1548 N N . PHE A 1 188 ? -6.216 26.168 27.233 1.00 95.25 188 PHE A N 1
ATOM 1549 C CA . PHE A 1 188 ? -5.107 26.474 28.129 1.00 95.25 188 PHE A CA 1
ATOM 1550 C C . PHE A 1 188 ? -3.775 26.342 27.406 1.00 95.25 188 PHE A C 1
ATOM 1552 O O . PHE A 1 188 ? -3.664 25.642 26.405 1.00 95.25 188 PHE A O 1
ATOM 1559 N N . THR A 1 189 ? -2.754 27.020 27.910 1.00 93.38 189 THR A N 1
ATOM 1560 C CA . THR A 1 189 ? -1.394 26.853 27.410 1.00 93.38 189 THR A CA 1
ATOM 1561 C C . THR A 1 189 ? -0.695 25.736 28.168 1.00 93.38 189 THR A C 1
ATOM 1563 O O . THR A 1 189 ? -0.821 25.616 29.389 1.00 93.38 189 THR A O 1
ATOM 1566 N N . TYR A 1 190 ? 0.048 24.911 27.441 1.00 93.12 190 TYR A N 1
ATOM 1567 C CA . TYR A 1 190 ? 0.850 23.843 28.015 1.00 93.12 190 TYR A CA 1
ATOM 1568 C C . TYR A 1 190 ? 2.267 23.889 27.455 1.00 93.12 190 TYR A C 1
ATOM 1570 O O . TYR A 1 190 ? 2.492 24.132 26.266 1.00 93.12 190 TYR A O 1
ATOM 1578 N N . LYS A 1 191 ? 3.229 23.687 28.350 1.00 90.81 191 LYS A N 1
ATOM 1579 C CA . LYS A 1 191 ? 4.651 23.832 28.082 1.00 90.81 191 LYS A CA 1
ATOM 1580 C C . LYS A 1 191 ? 5.284 22.443 28.024 1.00 90.81 191 LYS A C 1
ATOM 1582 O O . LYS A 1 191 ? 5.495 21.831 29.066 1.00 90.81 191 LYS A O 1
ATOM 1587 N N . PHE A 1 192 ? 5.551 21.949 26.815 1.00 84.44 192 PHE A N 1
ATOM 1588 C CA . PHE A 1 192 ? 6.146 20.618 26.613 1.00 84.44 192 PHE A CA 1
ATOM 1589 C C . PHE A 1 192 ? 7.644 20.610 26.938 1.00 84.44 192 PHE A C 1
ATOM 1591 O O . PHE A 1 192 ? 8.168 19.619 27.439 1.00 84.44 192 PHE A O 1
ATOM 1598 N N . THR A 1 193 ? 8.333 21.723 26.681 1.00 82.56 193 THR A N 1
ATOM 1599 C CA . THR A 1 193 ? 9.750 21.935 27.016 1.00 82.56 193 THR A CA 1
ATOM 1600 C C . THR A 1 193 ? 9.962 23.374 27.475 1.00 82.56 193 THR A C 1
ATOM 1602 O O . THR A 1 193 ? 9.064 24.201 27.345 1.00 82.56 193 THR A O 1
ATOM 1605 N N . GLU A 1 194 ? 11.149 23.719 27.986 1.00 81.75 194 GLU A N 1
ATOM 1606 C CA . GLU A 1 194 ? 11.451 25.097 28.404 1.00 81.75 194 GLU A CA 1
ATOM 1607 C C . GLU A 1 194 ? 11.253 26.155 27.303 1.00 81.75 194 GLU A C 1
ATOM 1609 O O . GLU A 1 194 ? 10.953 27.308 27.622 1.00 81.75 194 GLU A O 1
ATOM 1614 N N . GLU A 1 195 ? 11.334 25.749 26.039 1.00 81.88 195 GLU A N 1
ATOM 1615 C CA . GLU A 1 195 ? 11.274 26.627 24.869 1.00 81.88 195 GLU A CA 1
ATOM 1616 C C . GLU A 1 195 ? 9.978 26.461 24.058 1.00 81.88 195 GLU A C 1
ATOM 1618 O O . GLU A 1 195 ? 9.618 27.354 23.295 1.00 81.88 195 GLU A O 1
ATOM 1623 N N . GLU A 1 196 ? 9.232 25.364 24.240 1.00 84.81 196 GLU A N 1
ATOM 1624 C CA . GLU A 1 196 ? 8.024 25.092 23.459 1.00 84.81 196 GLU A CA 1
ATOM 1625 C C . GLU A 1 196 ? 6.733 25.187 24.283 1.00 84.81 196 GLU A C 1
ATOM 1627 O O . GLU A 1 196 ? 6.464 24.377 25.176 1.00 84.81 196 GLU A O 1
ATOM 1632 N N . THR A 1 197 ? 5.893 26.163 23.928 1.00 88.25 197 THR A N 1
ATOM 1633 C CA . THR A 1 197 ? 4.553 26.362 24.496 1.00 88.25 197 THR A CA 1
ATOM 1634 C C . THR A 1 197 ? 3.499 26.225 23.407 1.00 88.25 197 THR A C 1
ATOM 1636 O O . THR A 1 197 ? 3.621 26.823 22.341 1.00 88.25 197 THR A O 1
ATOM 1639 N N . TYR A 1 198 ? 2.455 25.456 23.696 1.00 92.06 198 TYR A N 1
ATOM 1640 C CA . TYR A 1 198 ? 1.350 25.188 22.783 1.00 92.06 198 TYR A CA 1
ATOM 1641 C C . TYR A 1 198 ? 0.033 25.604 23.433 1.00 92.06 198 TYR A C 1
ATOM 1643 O O . TYR A 1 198 ? -0.115 25.543 24.656 1.00 92.06 198 TYR A O 1
ATOM 1651 N N . GLU A 1 199 ? -0.931 26.011 22.617 1.00 94.56 199 GLU A N 1
ATOM 1652 C CA . GLU A 1 199 ? -2.308 26.226 23.054 1.00 94.56 199 GLU A CA 1
ATOM 1653 C C . GLU A 1 199 ? -3.092 24.925 22.851 1.00 94.56 199 GLU A C 1
ATOM 1655 O O . GLU A 1 199 ? -3.105 24.356 21.762 1.00 94.56 199 GLU A O 1
ATOM 1660 N N . ILE A 1 200 ? -3.718 24.434 23.912 1.00 96.19 200 ILE A N 1
ATOM 1661 C CA . ILE A 1 200 ? -4.469 23.182 23.939 1.00 96.19 200 ILE A CA 1
ATOM 1662 C C . ILE A 1 200 ? -5.950 23.521 24.017 1.00 96.19 200 ILE A C 1
ATOM 1664 O O . ILE A 1 200 ? -6.372 24.236 24.929 1.00 96.19 200 ILE A O 1
ATOM 1668 N N . HIS A 1 201 ? -6.743 23.021 23.073 1.00 96.00 201 HIS A N 1
ATOM 1669 C CA . HIS A 1 201 ? -8.201 23.157 23.072 1.00 96.00 201 HIS A CA 1
ATOM 1670 C C . HIS A 1 201 ? -8.830 21.797 23.333 1.00 96.00 201 HIS A C 1
ATOM 1672 O O . HIS A 1 201 ? -8.560 20.836 22.612 1.00 96.00 201 HIS A O 1
ATOM 1678 N N . ILE A 1 202 ? -9.702 21.716 24.333 1.00 95.81 202 ILE A N 1
ATOM 1679 C CA . ILE A 1 202 ? -10.438 20.489 24.634 1.00 95.81 202 ILE A CA 1
ATOM 1680 C C . ILE A 1 202 ? -11.679 20.432 23.747 1.00 95.81 202 ILE A C 1
ATOM 1682 O O . ILE A 1 202 ? -12.630 21.186 23.945 1.00 95.81 202 ILE A O 1
ATOM 1686 N N . LEU A 1 203 ? -11.677 19.531 22.767 1.00 94.88 203 LEU A N 1
ATOM 1687 C CA . LEU A 1 203 ? -12.758 19.404 21.788 1.00 94.88 203 LEU A CA 1
ATOM 1688 C C . LEU A 1 203 ? -13.914 18.555 22.315 1.00 94.88 203 LEU A C 1
ATOM 1690 O O . LEU A 1 203 ? -15.078 18.882 22.103 1.00 94.88 203 LEU A O 1
ATOM 1694 N N . ASN A 1 204 ? -13.589 17.441 22.968 1.00 95.00 204 ASN A N 1
ATOM 1695 C CA . ASN A 1 204 ? -14.550 16.524 23.567 1.00 95.00 204 ASN A CA 1
ATOM 1696 C C . ASN A 1 204 ? -13.886 15.725 24.693 1.00 95.00 204 ASN A C 1
ATOM 1698 O O . ASN A 1 204 ? -12.660 15.651 24.785 1.00 95.00 204 ASN A O 1
ATOM 1702 N N . ALA A 1 205 ? -14.705 15.131 25.553 1.00 95.75 205 ALA A N 1
ATOM 1703 C CA . ALA A 1 205 ? -14.250 14.198 26.567 1.00 95.75 205 ALA A CA 1
ATOM 1704 C C . ALA A 1 205 ? -15.296 13.100 26.746 1.00 95.75 205 ALA A C 1
ATOM 1706 O O . ALA A 1 205 ? -16.498 13.377 26.717 1.00 95.75 205 ALA A O 1
ATOM 1707 N N . LYS A 1 206 ? -14.836 11.864 26.923 1.00 95.19 206 LYS A N 1
ATOM 1708 C CA . LYS A 1 206 ? -15.670 10.678 27.078 1.00 95.19 206 LYS A CA 1
ATOM 1709 C C . LYS A 1 206 ? -15.283 9.896 28.322 1.00 95.19 206 LYS A C 1
ATOM 1711 O O . LYS A 1 206 ? -14.109 9.624 28.576 1.00 95.19 206 LYS A O 1
ATOM 1716 N N . GLU A 1 207 ? -16.287 9.507 29.090 1.00 93.81 207 GLU A N 1
ATOM 1717 C CA . GLU A 1 207 ? -16.142 8.556 30.178 1.00 93.81 207 GLU A CA 1
ATOM 1718 C C . GLU A 1 207 ? -16.158 7.147 29.590 1.00 93.81 207 GLU A C 1
ATOM 1720 O O . GLU A 1 207 ? -17.079 6.780 28.856 1.00 93.81 207 GLU A O 1
ATOM 1725 N N . VAL A 1 208 ? -15.122 6.368 29.901 1.00 89.56 208 VAL A N 1
ATOM 1726 C CA . VAL A 1 208 ? -14.992 4.984 29.447 1.00 89.56 208 VAL A CA 1
ATOM 1727 C C . VAL A 1 208 ? -15.571 4.069 30.520 1.00 89.56 208 VAL A C 1
ATOM 1729 O O . VAL A 1 208 ? -14.931 3.798 31.538 1.00 89.56 208 VAL A O 1
ATOM 1732 N N . VAL A 1 209 ? -16.791 3.589 30.291 1.00 89.62 209 VAL A N 1
ATOM 1733 C CA . VAL A 1 209 ? -17.497 2.688 31.205 1.00 89.62 209 VAL A CA 1
ATOM 1734 C C . VAL A 1 209 ? -17.335 1.259 30.703 1.00 89.62 209 VAL A C 1
ATOM 1736 O O . VAL A 1 209 ? -17.915 0.871 29.689 1.00 89.62 209 VAL A O 1
ATOM 1739 N N . LYS A 1 210 ? -16.525 0.467 31.412 1.00 89.00 210 LYS A N 1
ATOM 1740 C CA . LYS A 1 210 ? -16.338 -0.959 31.115 1.00 89.00 210 LYS A CA 1
ATOM 1741 C C . LYS A 1 210 ? -17.588 -1.722 31.532 1.00 89.00 210 LYS A C 1
ATOM 1743 O O . LYS A 1 210 ? -17.858 -1.873 32.724 1.00 89.00 210 LYS A O 1
ATOM 1748 N N . THR A 1 211 ? -18.374 -2.175 30.567 1.00 90.81 211 THR A N 1
ATOM 1749 C CA . THR A 1 211 ? -19.587 -2.955 30.819 1.00 90.81 211 THR A CA 1
ATOM 1750 C C . THR A 1 211 ? -19.797 -3.908 29.648 1.00 90.81 211 THR A C 1
ATOM 1752 O O . THR A 1 211 ? -19.787 -3.441 28.507 1.00 90.81 211 THR A O 1
ATOM 1755 N N . PRO A 1 212 ? -19.996 -5.215 29.907 1.00 93.81 212 PRO A N 1
ATOM 1756 C CA . PRO A 1 212 ? -20.271 -6.180 28.852 1.00 93.81 212 PRO A CA 1
ATOM 1757 C C . PRO A 1 212 ? -21.467 -5.761 27.997 1.00 93.81 212 PRO A C 1
ATOM 1759 O O . PRO A 1 212 ? -22.441 -5.212 28.522 1.00 93.81 212 PRO A O 1
ATOM 1762 N N . LEU A 1 213 ? -21.429 -6.063 26.700 1.00 93.50 213 LEU A N 1
ATOM 1763 C CA . LEU A 1 213 ? -22.607 -5.909 25.848 1.00 93.50 213 LEU A CA 1
ATOM 1764 C C . LEU A 1 213 ? -23.693 -6.912 26.262 1.00 93.50 213 LEU A C 1
ATOM 1766 O O . LEU A 1 213 ? -23.424 -8.098 26.461 1.00 93.50 213 LEU A O 1
ATOM 1770 N N . SER A 1 214 ? -24.925 -6.426 26.367 1.00 94.62 214 SER A N 1
ATOM 1771 C CA . SER A 1 214 ? -26.135 -7.192 26.672 1.00 94.62 214 SER A CA 1
ATOM 1772 C C . SER A 1 214 ? -27.313 -6.667 25.852 1.00 94.62 214 SER A C 1
ATOM 1774 O O . SER A 1 214 ? -27.253 -5.562 25.314 1.00 94.62 214 SER A O 1
ATOM 1776 N N . ASP A 1 215 ? -28.411 -7.422 25.788 1.00 95.50 215 ASP A N 1
ATOM 1777 C CA . ASP A 1 215 ? -29.635 -6.974 25.103 1.00 95.50 215 ASP A CA 1
ATOM 1778 C C . ASP A 1 215 ? -30.158 -5.629 25.644 1.00 95.50 215 ASP A C 1
ATOM 1780 O O . ASP A 1 215 ? -30.668 -4.806 24.885 1.00 95.50 215 ASP A O 1
ATOM 1784 N N . ASP A 1 216 ? -29.956 -5.362 26.937 1.00 93.62 216 ASP A N 1
ATOM 1785 C CA . ASP A 1 216 ? -30.413 -4.132 27.589 1.00 93.62 216 ASP A CA 1
ATOM 1786 C C . ASP A 1 216 ? -29.611 -2.890 27.169 1.00 93.62 216 ASP A C 1
ATOM 1788 O O . ASP A 1 216 ? -30.140 -1.775 27.169 1.00 93.62 216 ASP A O 1
ATOM 1792 N N . ASN A 1 217 ? -28.326 -3.052 26.833 1.00 92.38 217 ASN A N 1
ATOM 1793 C CA . ASN A 1 217 ? -27.426 -1.924 26.569 1.00 92.38 217 ASN A CA 1
ATOM 1794 C C . ASN A 1 217 ? -26.960 -1.814 25.111 1.00 92.38 217 ASN A C 1
ATOM 1796 O O . ASN A 1 217 ? -26.462 -0.760 24.723 1.00 92.38 217 ASN A O 1
ATOM 1800 N N . VAL A 1 218 ? -27.176 -2.834 24.279 1.00 92.69 218 VAL A N 1
ATOM 1801 C CA . VAL A 1 218 ? -26.693 -2.864 22.890 1.00 92.69 218 VAL A CA 1
ATOM 1802 C C . VAL A 1 218 ? -27.265 -1.736 22.023 1.00 92.69 218 VAL A C 1
ATOM 1804 O O . VAL A 1 218 ? -26.580 -1.215 21.147 1.00 92.69 218 VAL A O 1
ATOM 1807 N N . ASN A 1 219 ? -28.478 -1.266 22.327 1.00 89.75 219 ASN A N 1
ATOM 1808 C CA . ASN A 1 219 ? -29.095 -0.127 21.640 1.00 89.75 219 ASN A CA 1
ATOM 1809 C C . ASN A 1 219 ? -28.281 1.175 21.793 1.00 89.75 219 ASN A C 1
ATOM 1811 O O . ASN A 1 219 ? -28.401 2.084 20.970 1.00 89.75 219 ASN A O 1
ATOM 1815 N N . GLN A 1 220 ? -27.415 1.269 22.811 1.00 89.88 220 GLN A N 1
ATOM 1816 C CA . GLN A 1 220 ? -26.514 2.410 23.004 1.00 89.88 220 GLN A CA 1
ATOM 1817 C C . GLN A 1 220 ? -25.399 2.472 21.947 1.00 89.88 220 GLN A C 1
ATOM 1819 O O . GLN A 1 220 ? -24.767 3.517 21.808 1.00 89.88 220 GLN A O 1
ATOM 1824 N N . LEU A 1 221 ? -25.173 1.400 21.174 1.00 87.50 221 LEU A N 1
ATOM 1825 C CA . LEU A 1 221 ? -24.235 1.404 20.046 1.00 87.50 221 LEU A CA 1
ATOM 1826 C C . LEU A 1 221 ? -24.705 2.297 18.890 1.00 87.50 221 LEU A C 1
ATOM 1828 O O . LEU A 1 221 ? -23.878 2.726 18.092 1.00 87.50 221 LEU A O 1
ATOM 1832 N N . GLN A 1 222 ? -26.012 2.579 18.798 1.00 86.44 222 GLN A N 1
ATOM 1833 C CA . GLN A 1 222 ? -26.618 3.413 17.749 1.00 86.44 222 GLN A CA 1
ATOM 1834 C C . GLN A 1 222 ? -26.321 2.936 16.313 1.00 86.44 222 GLN A C 1
ATOM 1836 O O . GLN A 1 222 ? -26.329 3.730 15.373 1.00 86.44 222 GLN A O 1
ATOM 1841 N N . ILE A 1 223 ? -26.093 1.632 16.128 1.00 87.69 223 ILE A N 1
ATOM 1842 C CA . ILE A 1 223 ? -25.928 1.006 14.812 1.00 87.69 223 ILE A CA 1
ATOM 1843 C C . ILE A 1 223 ? -27.301 0.462 14.382 1.00 87.69 223 ILE A C 1
ATOM 1845 O O . ILE A 1 223 ? -27.808 -0.434 15.054 1.00 87.69 223 ILE A O 1
ATOM 1849 N N . PRO A 1 224 ? -27.919 0.964 13.291 1.00 89.06 224 PRO A N 1
ATOM 1850 C CA . PRO A 1 224 ? -29.298 0.614 12.912 1.00 89.06 224 PRO A CA 1
ATOM 1851 C C . PRO A 1 224 ? -29.567 -0.888 12.732 1.00 89.06 224 PRO A C 1
ATOM 1853 O O . PRO A 1 224 ? -30.693 -1.354 12.909 1.00 89.06 224 PRO A O 1
ATOM 1856 N N . GLU A 1 225 ? -28.533 -1.637 12.359 1.00 89.12 225 GLU A N 1
ATOM 1857 C CA . GLU A 1 225 ? -28.571 -3.080 12.109 1.00 89.12 225 GLU A CA 1
ATOM 1858 C C . GLU A 1 225 ? -28.539 -3.910 13.399 1.00 89.12 225 GLU A C 1
ATOM 1860 O O . GLU A 1 225 ? -28.913 -5.080 13.377 1.00 89.12 225 GLU A O 1
ATOM 1865 N N . ILE A 1 226 ? -28.126 -3.316 14.523 1.00 93.69 226 ILE A N 1
ATOM 1866 C CA . ILE A 1 226 ? -27.933 -4.007 15.796 1.00 93.69 226 ILE A CA 1
ATOM 1867 C C . ILE A 1 226 ? -29.106 -3.702 16.731 1.00 93.69 226 ILE A C 1
ATOM 1869 O O . ILE A 1 226 ? -29.204 -2.601 17.272 1.00 93.69 226 ILE A O 1
ATOM 1873 N N . LYS A 1 227 ? -29.983 -4.689 16.951 1.00 92.94 227 LYS A N 1
ATOM 1874 C CA . LYS A 1 227 ? -31.171 -4.540 17.818 1.00 92.94 227 LYS A CA 1
ATOM 1875 C C . LYS A 1 227 ? -31.078 -5.338 19.115 1.00 92.94 227 LYS A C 1
ATOM 1877 O O . LYS A 1 227 ? -31.801 -5.057 20.065 1.00 92.94 227 LYS A O 1
ATOM 1882 N N . ASN A 1 228 ? -30.231 -6.358 19.134 1.00 95.25 228 ASN A N 1
ATOM 1883 C CA . ASN A 1 228 ? -30.007 -7.260 20.258 1.00 95.25 228 ASN A CA 1
ATOM 1884 C C . ASN A 1 228 ? -28.531 -7.712 20.270 1.00 95.25 228 ASN A C 1
ATOM 1886 O O . ASN A 1 228 ? -27.751 -7.384 19.367 1.00 95.25 228 ASN A O 1
ATOM 1890 N N . LEU A 1 229 ? -28.128 -8.446 21.305 1.00 94.25 229 LEU A N 1
ATOM 1891 C CA . LEU A 1 229 ? -26.760 -8.929 21.472 1.00 94.25 229 LEU A CA 1
ATOM 1892 C C . LEU A 1 229 ? -26.337 -9.896 20.357 1.00 94.25 229 LEU A C 1
ATOM 1894 O O . LEU A 1 229 ? -25.179 -9.879 19.943 1.00 94.25 229 LEU A O 1
ATOM 1898 N N . ASP A 1 230 ? -27.252 -10.731 19.867 1.00 96.00 230 ASP A N 1
ATOM 1899 C CA . ASP A 1 230 ? -26.973 -11.666 18.773 1.00 96.00 230 ASP A CA 1
ATOM 1900 C C . ASP A 1 230 ? -26.658 -10.918 17.467 1.00 96.00 230 ASP A C 1
ATOM 1902 O O . ASP A 1 230 ? -25.674 -11.236 16.796 1.00 96.00 230 ASP A O 1
ATOM 1906 N N . ASP A 1 231 ? -27.399 -9.850 17.160 1.00 95.12 231 ASP A N 1
ATOM 1907 C CA . ASP A 1 231 ? -27.102 -8.963 16.031 1.00 95.12 231 ASP A CA 1
ATOM 1908 C C . ASP A 1 231 ? -25.722 -8.310 16.190 1.00 95.12 231 ASP A C 1
ATOM 1910 O O . ASP A 1 231 ? -24.952 -8.259 15.231 1.00 95.12 231 ASP A O 1
ATOM 1914 N N . ALA A 1 232 ? -25.357 -7.869 17.401 1.00 93.75 232 ALA A N 1
ATOM 1915 C CA . ALA A 1 232 ? -24.035 -7.294 17.658 1.00 93.75 232 ALA A CA 1
ATOM 1916 C C . ALA A 1 232 ? -22.916 -8.315 17.430 1.00 93.75 232 ALA A C 1
ATOM 1918 O O . ALA A 1 232 ? -21.919 -8.013 16.767 1.00 93.75 232 ALA A O 1
ATOM 1919 N N . LYS A 1 233 ? -23.088 -9.542 17.936 1.00 95.25 233 LYS A N 1
ATOM 1920 C CA . LYS A 1 233 ? -22.138 -10.638 17.714 1.00 95.25 233 LYS A CA 1
ATOM 1921 C C . LYS A 1 233 ? -21.983 -10.941 16.227 1.00 95.25 233 LYS A C 1
ATOM 1923 O O . LYS A 1 233 ? -20.854 -11.032 15.747 1.00 95.25 233 LYS A O 1
ATOM 1928 N N . LYS A 1 234 ? -23.094 -11.037 15.491 1.00 94.94 234 LYS A N 1
ATOM 1929 C CA . LYS A 1 234 ? -23.102 -11.257 14.035 1.00 94.94 234 LYS A CA 1
ATOM 1930 C C . LYS A 1 234 ? -22.446 -10.113 13.272 1.00 94.94 234 LYS A C 1
ATOM 1932 O O . LYS A 1 234 ? -21.691 -10.378 12.340 1.00 94.94 234 LYS A O 1
ATOM 1937 N N . TYR A 1 235 ? -22.683 -8.868 13.678 1.00 92.19 235 TYR A N 1
ATOM 1938 C CA . TYR A 1 235 ? -22.078 -7.688 13.064 1.00 92.19 235 TYR A CA 1
ATOM 1939 C C . TYR A 1 235 ? -20.551 -7.687 13.229 1.00 92.19 235 TYR A C 1
ATOM 1941 O O . TYR A 1 235 ? -19.813 -7.547 12.247 1.00 92.19 235 TYR A O 1
ATOM 1949 N N . VAL A 1 236 ? -20.056 -7.912 14.453 1.00 91.69 236 VAL A N 1
ATOM 1950 C CA . VAL A 1 236 ? -18.609 -7.987 14.730 1.00 91.69 236 VAL A CA 1
ATOM 1951 C C . VAL A 1 236 ? -17.985 -9.180 14.006 1.00 91.69 236 VAL A C 1
ATOM 1953 O O . VAL A 1 236 ? -16.969 -9.018 13.328 1.00 91.69 236 VAL A O 1
ATOM 1956 N N . TYR A 1 237 ? -18.617 -10.356 14.079 1.00 94.19 237 TYR A N 1
ATOM 1957 C CA . TYR A 1 237 ? -18.184 -11.550 13.351 1.00 94.19 237 TYR A CA 1
ATOM 1958 C C . TYR A 1 237 ? -18.080 -11.270 11.844 1.00 94.19 237 TYR A C 1
ATOM 1960 O O . TYR A 1 237 ? -17.047 -11.540 11.232 1.00 94.19 237 TYR A O 1
ATOM 1968 N N . GLY A 1 238 ? -19.125 -10.690 11.248 1.00 91.81 238 GLY A N 1
ATOM 1969 C CA . GLY A 1 238 ? -19.190 -10.383 9.820 1.00 91.81 238 GLY A CA 1
ATOM 1970 C C . GLY A 1 238 ? -18.123 -9.380 9.388 1.00 91.81 238 GLY A C 1
ATOM 1971 O O . GLY A 1 238 ? -17.489 -9.570 8.350 1.00 91.81 238 GLY A O 1
ATOM 1972 N N . THR A 1 239 ? -17.860 -8.368 10.217 1.00 89.25 239 THR A N 1
ATOM 1973 C CA . THR A 1 239 ? -16.804 -7.374 9.977 1.00 89.25 239 THR A CA 1
ATOM 1974 C C . THR A 1 239 ? -15.423 -8.030 9.934 1.00 89.25 239 THR A C 1
ATOM 1976 O O . THR A 1 239 ? -14.677 -7.840 8.972 1.00 89.25 239 THR A O 1
ATOM 1979 N N . ILE A 1 240 ? -15.093 -8.859 10.931 1.00 90.88 240 ILE A N 1
ATOM 1980 C CA . ILE A 1 240 ? -13.790 -9.542 11.005 1.00 90.88 240 ILE A CA 1
ATOM 1981 C C . ILE A 1 240 ? -13.648 -10.551 9.868 1.00 90.88 240 ILE A C 1
ATOM 1983 O O . ILE A 1 240 ? -12.618 -10.579 9.191 1.00 90.88 240 ILE A O 1
ATOM 1987 N N . LYS A 1 241 ? -14.697 -11.341 9.610 1.00 92.50 241 LYS A N 1
ATOM 1988 C CA . LYS A 1 241 ? -14.715 -12.298 8.502 1.00 92.50 241 LYS A CA 1
ATOM 1989 C C . LYS A 1 241 ? -14.502 -11.595 7.167 1.00 92.50 241 LYS A C 1
ATOM 1991 O O . LYS A 1 241 ? -13.699 -12.067 6.370 1.00 92.50 241 LYS A O 1
ATOM 1996 N N . SER A 1 242 ? -15.165 -10.462 6.928 1.00 89.44 242 SER A N 1
ATOM 1997 C CA . SER A 1 242 ? -14.963 -9.693 5.696 1.00 89.44 242 SER A CA 1
ATOM 1998 C C . SER A 1 242 ? -13.520 -9.202 5.564 1.00 89.44 242 SER A C 1
ATOM 2000 O O . SER A 1 242 ? -12.991 -9.233 4.458 1.00 89.44 242 SER A O 1
ATOM 2002 N N . GLY A 1 243 ? -12.874 -8.793 6.661 1.00 89.06 243 GLY A N 1
ATOM 2003 C CA . GLY A 1 243 ? -11.451 -8.439 6.657 1.00 89.06 243 GLY A CA 1
ATOM 2004 C C . GLY A 1 243 ? -10.550 -9.618 6.273 1.00 89.06 243 GLY A C 1
ATOM 2005 O O . GLY A 1 243 ? -9.701 -9.483 5.394 1.00 89.06 243 GLY A O 1
ATOM 2006 N N . MET A 1 244 ? -10.785 -10.797 6.859 1.00 91.69 244 MET A N 1
ATOM 2007 C CA . MET A 1 244 ? -10.029 -12.018 6.536 1.00 91.69 244 MET A CA 1
ATOM 2008 C C . MET A 1 244 ? -10.245 -12.485 5.092 1.00 91.69 244 MET A C 1
ATOM 2010 O O . MET A 1 244 ? -9.303 -12.939 4.441 1.00 91.69 244 MET A O 1
ATOM 2014 N N . VAL A 1 245 ? -11.476 -12.384 4.582 1.00 92.88 245 VAL A N 1
ATOM 2015 C CA . VAL A 1 245 ? -11.811 -12.695 3.184 1.00 92.88 245 VAL A CA 1
ATOM 2016 C C . VAL A 1 245 ? -11.063 -11.753 2.241 1.00 92.88 245 VAL A C 1
ATOM 2018 O O . VAL A 1 245 ? -10.449 -12.223 1.283 1.00 92.88 245 VAL A O 1
ATOM 2021 N N . ASP A 1 246 ? -11.060 -10.450 2.531 1.00 91.19 246 ASP A N 1
ATOM 2022 C CA . ASP A 1 246 ? -10.351 -9.446 1.733 1.00 91.19 246 ASP A CA 1
ATOM 2023 C C . ASP A 1 246 ? -8.834 -9.695 1.710 1.00 91.19 246 ASP A C 1
ATOM 2025 O O . ASP A 1 246 ? -8.218 -9.627 0.645 1.00 91.19 246 ASP A O 1
ATOM 2029 N N . GLU A 1 247 ? -8.228 -10.014 2.857 1.00 92.00 247 GLU A N 1
ATOM 2030 C CA . GLU A 1 247 ? -6.801 -10.349 2.952 1.00 92.00 247 GLU A CA 1
ATOM 2031 C C . GLU A 1 247 ? -6.471 -11.637 2.183 1.00 92.00 247 GLU A C 1
ATOM 2033 O O . GLU A 1 247 ? -5.532 -11.679 1.383 1.00 92.00 247 GLU A O 1
ATOM 2038 N N . SER A 1 248 ? -7.290 -12.676 2.362 1.00 95.31 248 SER A N 1
ATOM 2039 C CA . SER A 1 248 ? -7.122 -13.954 1.662 1.00 95.31 248 SER A CA 1
ATOM 2040 C C . SER A 1 248 ? -7.251 -13.781 0.148 1.00 95.31 248 SER A C 1
ATOM 2042 O O . SER A 1 248 ? -6.522 -14.420 -0.610 1.00 95.31 248 SER A O 1
ATOM 2044 N N . LEU A 1 249 ? -8.122 -12.874 -0.308 1.00 96.19 249 LEU A N 1
ATOM 2045 C CA . LEU A 1 249 ? -8.289 -12.554 -1.725 1.00 96.19 249 LEU A CA 1
ATOM 2046 C C . LEU A 1 249 ? -7.051 -11.862 -2.309 1.00 96.19 249 LEU A C 1
ATOM 2048 O O . LEU A 1 249 ? -6.662 -12.168 -3.437 1.00 96.19 249 LEU A O 1
ATOM 2052 N N . VAL A 1 250 ? -6.407 -10.969 -1.550 1.00 95.75 250 VAL A N 1
ATOM 2053 C CA . VAL A 1 250 ? -5.130 -10.353 -1.953 1.00 95.75 250 VAL A CA 1
ATOM 2054 C C . VAL A 1 250 ? -4.044 -11.416 -2.085 1.00 95.75 250 VAL A C 1
ATOM 2056 O O . VAL A 1 250 ? -3.380 -11.487 -3.122 1.00 95.75 250 VAL A O 1
ATOM 2059 N N . THR A 1 251 ? -3.883 -12.269 -1.069 1.00 96.50 251 THR A N 1
ATOM 2060 C CA . THR A 1 251 ? -2.896 -13.360 -1.096 1.00 96.50 251 THR A CA 1
ATOM 2061 C C . THR A 1 251 ? -3.153 -14.300 -2.273 1.00 96.50 251 THR A C 1
ATOM 2063 O O . THR A 1 251 ? -2.222 -14.619 -3.014 1.00 96.50 251 THR A O 1
ATOM 2066 N N . TYR A 1 252 ? -4.409 -14.684 -2.503 1.00 97.56 252 TYR A N 1
ATOM 2067 C CA . TYR A 1 252 ? -4.802 -15.507 -3.645 1.00 97.56 252 TYR A CA 1
ATOM 2068 C C . TYR A 1 252 ? -4.454 -14.831 -4.980 1.00 97.56 252 TYR A C 1
ATOM 2070 O O . TYR A 1 252 ? -3.802 -15.440 -5.826 1.00 97.56 252 TYR A O 1
ATOM 2078 N N . GLY A 1 253 ? -4.784 -13.547 -5.155 1.00 97.44 253 GLY A N 1
ATOM 2079 C CA . GLY A 1 253 ? -4.423 -12.780 -6.352 1.00 97.44 253 GLY A CA 1
ATOM 2080 C C . GLY A 1 253 ? -2.911 -12.746 -6.615 1.00 97.44 253 GLY A C 1
ATOM 2081 O O . GLY A 1 253 ? -2.478 -12.956 -7.750 1.00 97.44 253 GLY A O 1
ATOM 2082 N N . PHE A 1 254 ? -2.087 -12.567 -5.576 1.00 96.69 254 PHE A N 1
ATOM 2083 C CA . PHE A 1 254 ? -0.628 -12.648 -5.712 1.00 96.69 254 PHE A CA 1
ATOM 2084 C C . PHE A 1 254 ? -0.142 -14.046 -6.104 1.00 96.69 254 PHE A C 1
ATOM 2086 O O . PHE A 1 254 ? 0.752 -14.163 -6.943 1.00 96.69 254 PHE A O 1
ATOM 2093 N N . GLN A 1 255 ? -0.728 -15.106 -5.540 1.00 96.50 255 GLN A N 1
ATOM 2094 C CA . GLN A 1 255 ? -0.398 -16.483 -5.919 1.00 96.50 255 GLN A CA 1
ATOM 2095 C C . GLN A 1 255 ? -0.750 -16.763 -7.386 1.00 96.50 255 GLN A C 1
ATOM 2097 O O . GLN A 1 255 ? 0.037 -17.399 -8.086 1.00 96.50 255 GLN A O 1
ATOM 2102 N N . ILE A 1 256 ? -1.882 -16.247 -7.875 1.00 97.25 256 ILE A N 1
ATOM 2103 C CA . ILE A 1 256 ? -2.262 -16.325 -9.291 1.00 97.25 256 ILE A CA 1
ATOM 2104 C C . ILE A 1 256 ? -1.220 -15.634 -10.172 1.00 97.25 256 ILE A C 1
ATOM 2106 O O . ILE A 1 256 ? -0.727 -16.249 -11.117 1.00 97.25 256 ILE A O 1
ATOM 2110 N N . VAL A 1 257 ? -0.839 -14.392 -9.854 1.00 96.50 257 VAL A N 1
ATOM 2111 C CA . VAL A 1 257 ? 0.193 -13.659 -10.610 1.00 96.50 257 VAL A CA 1
ATOM 2112 C C . VAL A 1 257 ? 1.517 -14.421 -10.619 1.00 96.50 257 VAL A C 1
ATOM 2114 O O . VAL A 1 257 ? 2.137 -14.553 -11.673 1.00 96.50 257 VAL A O 1
ATOM 2117 N N . ASP A 1 258 ? 1.942 -14.962 -9.476 1.00 94.81 258 ASP A N 1
ATOM 2118 C CA . ASP A 1 258 ? 3.179 -15.740 -9.373 1.00 94.81 258 ASP A CA 1
ATOM 2119 C C . ASP A 1 258 ? 3.130 -17.017 -10.225 1.00 94.81 258 ASP A C 1
ATOM 2121 O O . ASP A 1 258 ? 4.088 -17.326 -10.934 1.00 94.81 258 ASP A O 1
ATOM 2125 N N . GLN A 1 259 ? 2.009 -17.739 -10.225 1.00 94.38 259 GLN A N 1
ATOM 2126 C CA . GLN A 1 259 ? 1.857 -18.924 -11.067 1.00 94.38 259 GLN A CA 1
ATOM 2127 C C . GLN A 1 259 ? 1.798 -18.595 -12.557 1.00 94.38 259 GLN A C 1
ATOM 2129 O O . GLN A 1 259 ? 2.458 -19.259 -13.355 1.00 94.38 259 GLN A O 1
ATOM 2134 N N . VAL A 1 260 ? 1.056 -17.556 -12.941 1.00 94.50 260 VAL A N 1
ATOM 2135 C CA . VAL A 1 260 ? 1.006 -17.090 -14.331 1.00 94.50 260 VAL A CA 1
ATOM 2136 C C . VAL A 1 260 ? 2.397 -16.642 -14.791 1.00 94.50 260 VAL A C 1
ATOM 2138 O O . VAL A 1 260 ? 2.830 -17.000 -15.886 1.00 94.50 260 VAL A O 1
ATOM 2141 N N . SER A 1 261 ? 3.142 -15.934 -13.940 1.00 93.81 261 SER A N 1
ATOM 2142 C CA . SER A 1 261 ? 4.544 -15.589 -14.194 1.00 93.81 261 SER A CA 1
ATOM 2143 C C . SER A 1 261 ? 5.396 -16.844 -14.405 1.00 93.81 261 SER A C 1
ATOM 2145 O O . SER A 1 261 ? 6.174 -16.899 -15.354 1.00 93.81 261 SER A O 1
ATOM 2147 N N . LYS A 1 262 ? 5.214 -17.882 -13.576 1.00 91.56 262 LYS A N 1
ATOM 2148 C CA . LYS A 1 262 ? 5.935 -19.162 -13.685 1.00 91.56 262 LYS A CA 1
ATOM 2149 C C . LYS A 1 262 ? 5.649 -19.920 -14.985 1.00 91.56 262 LYS A C 1
ATOM 2151 O O . LYS A 1 262 ? 6.559 -20.525 -15.545 1.00 91.56 262 LYS A O 1
ATOM 2156 N N . LEU A 1 263 ? 4.414 -19.870 -15.487 1.00 91.25 263 LEU A N 1
ATOM 2157 C CA . LEU A 1 263 ? 4.049 -20.476 -16.776 1.00 91.25 263 LEU A CA 1
ATOM 2158 C C . LEU A 1 263 ? 4.723 -19.794 -17.972 1.00 91.25 263 LEU A C 1
ATOM 2160 O O . LEU A 1 263 ? 4.882 -20.412 -19.020 1.00 91.25 263 LEU A O 1
ATOM 2164 N N . ASN A 1 264 ? 5.114 -18.530 -17.815 1.00 90.88 264 ASN A N 1
ATOM 2165 C CA . ASN A 1 264 ? 5.688 -17.707 -18.875 1.00 90.88 264 ASN A CA 1
ATOM 2166 C C . ASN A 1 264 ? 7.139 -17.299 -18.568 1.00 90.88 264 ASN A C 1
ATOM 2168 O O . ASN A 1 264 ? 7.617 -16.291 -19.094 1.00 90.88 264 ASN A O 1
ATOM 2172 N N . LEU A 1 265 ? 7.841 -18.061 -17.719 1.00 83.31 265 LEU A N 1
ATOM 2173 C CA . LEU A 1 265 ? 9.239 -17.793 -17.372 1.00 83.31 265 LEU A CA 1
ATOM 2174 C C . LEU A 1 265 ? 10.088 -17.647 -18.626 1.00 83.31 265 LEU A C 1
ATOM 2176 O O . LEU A 1 265 ? 9.982 -18.456 -19.551 1.00 83.31 265 LEU A O 1
ATOM 2180 N N . LYS A 1 266 ? 10.970 -16.642 -18.629 1.00 82.38 266 LYS A N 1
ATOM 2181 C CA . LYS A 1 266 ? 11.911 -16.383 -19.732 1.00 82.38 266 LYS A CA 1
ATOM 2182 C C . LYS A 1 266 ? 11.253 -16.120 -21.091 1.00 82.38 266 LYS A C 1
ATOM 2184 O O . LYS A 1 266 ? 11.945 -16.101 -22.106 1.00 82.38 266 LYS A O 1
ATOM 2189 N N . LYS A 1 267 ? 9.937 -15.891 -21.136 1.00 86.44 267 LYS A N 1
ATOM 2190 C CA . LYS A 1 267 ? 9.247 -15.487 -22.366 1.00 86.44 267 LYS A CA 1
ATOM 2191 C C . LYS A 1 267 ? 9.713 -14.116 -22.850 1.00 86.44 267 LYS A C 1
ATOM 2193 O O . LYS A 1 267 ? 9.760 -13.857 -24.049 1.00 86.44 267 LYS A O 1
ATOM 2198 N N . PHE A 1 268 ? 10.089 -13.252 -21.911 1.00 87.00 268 PHE A N 1
ATOM 2199 C CA . PHE A 1 268 ? 10.602 -11.923 -22.194 1.00 87.00 268 PHE A CA 1
ATOM 2200 C C . PHE A 1 268 ? 12.089 -11.850 -21.865 1.00 87.00 268 PHE A C 1
ATOM 2202 O O . PHE A 1 268 ? 12.514 -12.185 -20.763 1.00 87.00 268 PHE A O 1
ATOM 2209 N N . ASN A 1 269 ? 12.872 -11.357 -22.822 1.00 89.12 269 ASN A N 1
ATOM 2210 C CA . ASN A 1 269 ? 14.276 -11.030 -22.606 1.00 89.12 269 ASN A CA 1
ATOM 2211 C C . ASN A 1 269 ? 14.375 -9.570 -22.158 1.00 89.12 269 ASN A C 1
ATOM 2213 O O . ASN A 1 269 ? 14.197 -8.656 -22.972 1.00 89.12 269 ASN A O 1
ATOM 2217 N N . PHE A 1 270 ? 14.634 -9.357 -20.868 1.00 93.12 270 PHE A N 1
ATOM 2218 C CA . PHE A 1 270 ? 14.814 -8.019 -20.310 1.00 93.12 270 PHE A CA 1
ATOM 2219 C C . PHE A 1 270 ? 16.185 -7.443 -20.703 1.00 93.12 270 PHE A C 1
ATOM 2221 O O . PHE A 1 270 ? 17.196 -8.137 -20.575 1.00 93.12 270 PHE A O 1
ATOM 2228 N N . PRO A 1 271 ? 16.245 -6.189 -21.186 1.00 93.94 271 PRO A N 1
ATOM 2229 C CA . PRO A 1 271 ? 17.506 -5.511 -21.484 1.00 93.94 271 PRO A CA 1
ATOM 2230 C C . PRO A 1 271 ? 18.419 -5.421 -20.255 1.00 93.94 271 PRO A C 1
ATOM 2232 O O . PRO A 1 271 ? 17.941 -5.147 -19.157 1.00 93.94 271 PRO A O 1
ATOM 2235 N N . ILE A 1 272 ? 19.732 -5.585 -20.446 1.00 92.88 272 ILE A N 1
ATOM 2236 C CA . ILE A 1 272 ? 20.723 -5.564 -19.351 1.00 92.88 272 ILE A CA 1
ATOM 2237 C C . ILE A 1 272 ? 20.652 -4.251 -18.563 1.00 92.88 272 ILE A C 1
ATOM 2239 O O . ILE A 1 272 ? 20.549 -4.286 -17.345 1.00 92.88 272 ILE A O 1
ATOM 2243 N N . GLU A 1 273 ? 20.582 -3.110 -19.251 1.00 93.31 273 GLU A N 1
ATOM 2244 C CA . GLU A 1 273 ? 20.463 -1.782 -18.625 1.00 93.31 273 GLU A CA 1
ATOM 2245 C C . GLU A 1 273 ? 19.232 -1.642 -17.704 1.00 93.31 273 GLU A C 1
ATOM 2247 O O . GLU A 1 273 ? 19.279 -0.931 -16.704 1.00 93.31 273 GLU A O 1
ATOM 2252 N N . LEU A 1 274 ? 18.135 -2.350 -18.000 1.00 93.50 274 L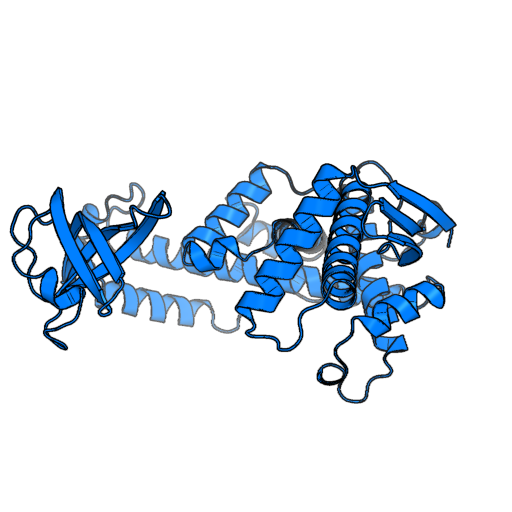EU A N 1
ATOM 2253 C CA . LEU A 1 274 ? 16.935 -2.365 -17.161 1.00 93.50 274 LEU A CA 1
ATOM 2254 C C . LEU A 1 274 ? 17.130 -3.226 -15.903 1.00 93.50 274 LEU A C 1
ATOM 2256 O O . LEU A 1 274 ? 16.609 -2.903 -14.831 1.00 93.50 274 LEU A O 1
ATOM 2260 N N . LEU A 1 275 ? 17.857 -4.337 -16.043 1.00 93.38 275 LEU A N 1
ATOM 2261 C CA . LEU A 1 275 ? 18.200 -5.218 -14.930 1.00 93.38 275 LEU A CA 1
ATOM 2262 C C . LEU A 1 275 ? 19.210 -4.546 -13.997 1.00 93.38 275 LEU A C 1
ATOM 2264 O O . LEU A 1 275 ? 19.006 -4.578 -12.790 1.00 93.38 275 LEU A O 1
ATOM 2268 N N . GLU A 1 276 ? 20.240 -3.893 -14.536 1.00 93.00 276 GLU A N 1
ATOM 2269 C CA . GLU A 1 276 ? 21.252 -3.159 -13.765 1.00 93.00 276 GLU A CA 1
ATOM 2270 C C . GLU A 1 276 ? 20.638 -2.016 -12.946 1.00 93.00 276 GLU A C 1
ATOM 2272 O O . GLU A 1 276 ? 20.906 -1.915 -11.746 1.00 93.00 276 GLU A O 1
ATOM 2277 N N . ASP A 1 277 ? 19.751 -1.213 -13.554 1.00 91.38 277 ASP A N 1
ATOM 2278 C CA . ASP A 1 277 ? 18.990 -0.179 -12.838 1.00 91.38 277 ASP A CA 1
ATOM 2279 C C . ASP A 1 277 ? 18.209 -0.801 -11.673 1.00 91.38 277 ASP A C 1
ATOM 2281 O O . ASP A 1 277 ? 18.299 -0.324 -10.540 1.00 91.38 277 ASP A O 1
ATOM 2285 N N . LYS A 1 278 ? 17.538 -1.939 -11.901 1.00 92.00 278 LYS A N 1
ATOM 2286 C CA . LYS A 1 278 ? 16.777 -2.598 -10.838 1.00 92.00 278 LYS A CA 1
ATOM 2287 C C . LYS A 1 278 ? 17.657 -3.178 -9.737 1.00 92.00 278 LYS A C 1
ATOM 2289 O O . LYS A 1 278 ? 17.304 -3.067 -8.566 1.00 92.00 278 LYS A O 1
ATOM 2294 N N . ILE A 1 279 ? 18.785 -3.785 -10.094 1.00 91.00 279 ILE A N 1
ATOM 2295 C CA . ILE A 1 279 ? 19.758 -4.339 -9.145 1.00 91.00 279 ILE A CA 1
ATOM 2296 C C . ILE A 1 279 ? 20.279 -3.246 -8.213 1.00 91.00 279 ILE A C 1
ATOM 2298 O O . ILE A 1 279 ? 20.411 -3.493 -7.017 1.00 91.00 279 ILE A O 1
ATOM 2302 N N . SER A 1 280 ? 20.494 -2.030 -8.723 1.00 88.31 280 SER A N 1
ATOM 2303 C CA . SER A 1 280 ? 20.938 -0.893 -7.906 1.00 88.31 280 SER A CA 1
ATOM 2304 C C . SER A 1 280 ? 19.931 -0.477 -6.818 1.00 88.31 280 SER A C 1
ATOM 2306 O O . SER A 1 280 ? 20.321 0.108 -5.809 1.00 88.31 280 SER A O 1
ATOM 2308 N N . GLU A 1 281 ? 18.648 -0.816 -6.989 1.00 86.25 281 GLU A N 1
ATOM 2309 C CA . GLU A 1 281 ? 17.580 -0.561 -6.013 1.00 86.25 281 GLU A CA 1
ATOM 2310 C C . GLU A 1 281 ? 17.388 -1.710 -5.008 1.00 86.25 281 GLU A C 1
ATOM 2312 O O . GLU A 1 281 ? 16.677 -1.554 -4.010 1.00 86.25 281 GLU A O 1
ATOM 2317 N N . ILE A 1 282 ? 17.956 -2.888 -5.279 1.00 86.75 282 ILE A N 1
ATOM 2318 C CA . ILE A 1 282 ? 17.794 -4.064 -4.429 1.00 86.75 282 ILE A CA 1
ATOM 2319 C C . ILE A 1 282 ? 18.739 -3.947 -3.235 1.00 86.75 282 ILE A C 1
ATOM 2321 O O . ILE A 1 282 ? 19.952 -3.863 -3.383 1.00 86.75 282 ILE A O 1
ATOM 2325 N N . ASP A 1 283 ? 18.171 -4.009 -2.032 1.00 84.69 283 ASP A N 1
ATOM 2326 C CA . ASP A 1 283 ? 18.941 -4.100 -0.794 1.00 84.69 283 ASP A CA 1
ATOM 2327 C C . ASP A 1 283 ? 19.688 -5.450 -0.733 1.00 84.69 283 ASP A C 1
ATOM 2329 O O . ASP A 1 283 ? 19.031 -6.497 -0.626 1.00 84.69 283 ASP A O 1
ATOM 2333 N N . PRO A 1 284 ? 21.038 -5.465 -0.759 1.00 80.50 284 PRO A N 1
ATOM 2334 C CA . PRO A 1 284 ? 21.817 -6.701 -0.744 1.00 80.50 284 PRO A CA 1
ATOM 2335 C C . PRO A 1 284 ? 21.559 -7.563 0.497 1.00 80.50 284 PRO A C 1
ATOM 2337 O O . PRO A 1 284 ? 21.710 -8.784 0.442 1.00 80.50 284 PRO A O 1
ATOM 2340 N N . GLN A 1 285 ? 21.130 -6.958 1.613 1.00 83.06 285 GLN A N 1
ATOM 2341 C CA . GLN A 1 285 ? 20.815 -7.691 2.843 1.00 83.06 285 GLN A CA 1
ATOM 2342 C C . GLN A 1 285 ? 19.522 -8.510 2.724 1.00 83.06 285 GLN A C 1
ATOM 2344 O O . GLN A 1 285 ? 19.327 -9.463 3.479 1.00 83.06 285 GLN A O 1
ATOM 2349 N N . LYS A 1 286 ? 18.642 -8.177 1.769 1.00 79.69 286 LYS A N 1
ATOM 2350 C CA . LYS A 1 286 ? 17.328 -8.821 1.600 1.00 79.69 286 LYS A CA 1
ATOM 2351 C C . LYS A 1 286 ? 17.324 -10.008 0.640 1.00 79.69 286 LYS A C 1
ATOM 2353 O O . LYS A 1 286 ? 16.317 -10.706 0.572 1.00 79.69 286 LYS A O 1
ATOM 2358 N N . ILE A 1 287 ? 18.412 -10.253 -0.091 1.00 80.00 287 ILE A N 1
ATOM 2359 C CA . ILE A 1 287 ? 18.444 -11.251 -1.174 1.00 80.00 287 ILE A CA 1
ATOM 2360 C C . ILE A 1 287 ? 19.173 -12.557 -0.837 1.00 80.00 287 ILE A C 1
ATOM 2362 O O . ILE A 1 287 ? 19.395 -13.348 -1.738 1.00 80.00 287 ILE A O 1
ATOM 2366 N N . ALA A 1 288 ? 19.501 -12.814 0.436 1.00 66.69 288 ALA A N 1
ATOM 2367 C CA . ALA A 1 288 ? 19.907 -14.112 1.011 1.00 66.69 288 ALA A CA 1
ATOM 2368 C C . ALA A 1 288 ? 20.387 -15.200 0.009 1.00 66.69 288 ALA A C 1
ATOM 2370 O O . ALA A 1 288 ? 19.675 -16.165 -0.264 1.00 66.69 288 ALA A O 1
ATOM 2371 N N . ASN A 1 289 ? 21.618 -15.064 -0.505 1.00 76.38 289 ASN A N 1
ATOM 2372 C CA . ASN A 1 289 ? 22.295 -15.993 -1.435 1.00 76.38 289 ASN A CA 1
ATOM 2373 C C . ASN A 1 289 ? 21.700 -16.130 -2.855 1.00 76.38 289 ASN A C 1
ATOM 2375 O O . ASN A 1 289 ? 22.161 -16.978 -3.621 1.00 76.38 289 ASN A O 1
ATOM 2379 N N . LEU A 1 290 ? 20.719 -15.313 -3.234 1.00 85.31 290 LEU A N 1
ATOM 2380 C CA . LEU A 1 290 ? 20.202 -15.239 -4.602 1.00 85.31 290 LEU A CA 1
ATOM 2381 C C . LEU A 1 290 ? 21.073 -14.325 -5.468 1.00 85.31 290 LEU A C 1
ATOM 2383 O O . LEU A 1 290 ? 21.640 -13.342 -4.985 1.00 85.31 290 LEU A O 1
ATOM 2387 N N . LYS A 1 291 ? 21.143 -14.621 -6.770 1.00 88.56 291 LYS A N 1
ATOM 2388 C CA . LYS A 1 291 ? 21.807 -13.733 -7.728 1.00 88.56 291 LYS A CA 1
ATOM 2389 C C . LYS A 1 291 ? 20.936 -12.492 -7.964 1.00 88.56 291 LYS A C 1
ATOM 2391 O O . LYS A 1 291 ? 19.755 -12.660 -8.286 1.00 88.56 291 LYS A O 1
ATOM 2396 N N . PRO A 1 292 ? 21.468 -11.263 -7.831 1.00 87.69 292 PRO A N 1
ATOM 2397 C CA . PRO A 1 292 ? 20.689 -10.038 -8.023 1.00 87.69 292 PRO A CA 1
ATOM 2398 C C . PRO A 1 292 ? 19.950 -9.984 -9.366 1.00 87.69 292 PRO A C 1
ATOM 2400 O O . PRO A 1 292 ? 18.817 -9.510 -9.426 1.00 87.69 292 PRO A O 1
ATOM 2403 N N . GLU A 1 293 ? 20.549 -10.526 -10.426 1.00 88.81 293 GLU A N 1
ATOM 2404 C CA . GLU A 1 293 ? 19.971 -10.590 -11.769 1.00 88.81 293 GLU A CA 1
ATOM 2405 C C . GLU A 1 293 ? 18.723 -11.479 -11.817 1.00 88.81 293 GLU A C 1
ATOM 2407 O O . GLU A 1 293 ? 17.726 -11.121 -12.444 1.00 88.81 293 GLU A O 1
ATOM 2412 N N . GLU A 1 294 ? 18.748 -12.621 -11.124 1.00 88.44 294 GLU A N 1
ATOM 2413 C CA . GLU A 1 294 ? 17.605 -13.538 -11.039 1.00 88.44 294 GLU A CA 1
ATOM 2414 C C . GLU A 1 294 ? 16.455 -12.889 -10.259 1.00 88.44 294 GLU A C 1
ATOM 2416 O O . GLU A 1 294 ? 15.292 -12.990 -10.659 1.00 88.44 294 GLU A O 1
ATOM 2421 N N . VAL A 1 295 ? 16.778 -12.158 -9.186 1.00 89.75 295 VAL A N 1
ATOM 2422 C CA . VAL A 1 295 ? 15.792 -11.401 -8.401 1.00 89.75 295 VAL A CA 1
ATOM 2423 C C . VAL A 1 295 ? 15.181 -10.276 -9.239 1.00 89.75 295 VAL A C 1
ATOM 2425 O O . VAL A 1 295 ? 13.955 -10.168 -9.307 1.00 89.75 295 VAL A O 1
ATOM 2428 N N . ALA A 1 296 ? 16.005 -9.469 -9.912 1.00 91.75 296 ALA A N 1
ATOM 2429 C CA . ALA A 1 296 ? 15.545 -8.383 -10.775 1.00 91.75 296 ALA A CA 1
ATOM 2430 C C . ALA A 1 296 ? 14.659 -8.899 -11.918 1.00 91.75 296 ALA A C 1
ATOM 2432 O O . ALA A 1 296 ? 13.574 -8.359 -12.144 1.00 91.75 296 ALA A O 1
ATOM 2433 N N . SER A 1 297 ? 15.072 -9.984 -12.583 1.00 91.94 297 SER A N 1
ATOM 2434 C CA . SER A 1 297 ? 14.271 -10.636 -13.623 1.00 91.94 297 SER A CA 1
ATOM 2435 C C . SER A 1 297 ? 12.928 -11.107 -13.070 1.00 91.94 297 SER A C 1
ATOM 2437 O O . SER A 1 297 ? 11.891 -10.762 -13.625 1.00 91.94 297 SER A O 1
ATOM 2439 N N . THR A 1 298 ? 12.920 -11.804 -11.929 1.00 91.00 298 THR A N 1
ATOM 2440 C CA . THR A 1 298 ? 11.683 -12.305 -11.302 1.00 91.00 298 THR A CA 1
ATOM 2441 C C . THR A 1 298 ? 10.718 -11.167 -10.947 1.00 91.00 298 THR A C 1
ATOM 2443 O O . THR A 1 298 ? 9.502 -11.305 -11.099 1.00 91.00 298 THR A O 1
ATOM 2446 N N . ILE A 1 299 ? 11.236 -10.023 -10.484 1.00 92.19 299 ILE A N 1
ATOM 2447 C CA . ILE A 1 299 ? 10.417 -8.835 -10.200 1.00 92.19 299 ILE A CA 1
ATOM 2448 C C . ILE A 1 299 ? 9.738 -8.335 -11.481 1.00 92.19 299 ILE A C 1
ATOM 2450 O O . ILE A 1 299 ? 8.531 -8.079 -11.464 1.00 92.19 299 ILE A O 1
ATOM 2454 N N . TYR A 1 300 ? 10.479 -8.224 -12.587 1.00 94.31 300 TYR A N 1
ATOM 2455 C CA . TYR A 1 300 ? 9.901 -7.794 -13.859 1.00 94.31 300 TYR A CA 1
ATOM 2456 C C . TYR A 1 300 ? 8.944 -8.827 -14.456 1.00 94.31 300 TYR A C 1
ATOM 2458 O O . TYR A 1 300 ? 7.898 -8.435 -14.965 1.00 94.31 300 TYR A O 1
ATOM 2466 N N . GLU A 1 301 ? 9.231 -10.125 -14.358 1.00 94.19 301 GLU A N 1
ATOM 2467 C CA . GLU A 1 301 ? 8.327 -11.184 -14.828 1.00 94.19 301 GLU A CA 1
ATOM 2468 C C . GLU A 1 301 ? 6.977 -11.126 -14.103 1.00 94.19 301 GLU A C 1
ATOM 2470 O O . GLU A 1 301 ? 5.930 -11.120 -14.754 1.00 94.19 301 GLU A O 1
ATOM 2475 N N . ARG A 1 302 ? 6.988 -10.978 -12.771 1.00 94.75 302 ARG A N 1
ATOM 2476 C CA . ARG A 1 302 ? 5.759 -10.821 -11.975 1.00 94.75 302 ARG A CA 1
ATOM 2477 C C . ARG A 1 302 ? 5.006 -9.545 -12.326 1.00 94.75 302 ARG A C 1
ATOM 2479 O O . ARG A 1 302 ? 3.787 -9.584 -12.487 1.00 94.75 302 ARG A O 1
ATOM 2486 N N . PHE A 1 303 ? 5.721 -8.430 -12.471 1.00 94.94 303 PHE A N 1
ATOM 2487 C CA . PHE A 1 303 ? 5.128 -7.157 -12.877 1.00 94.94 303 PHE A CA 1
ATOM 2488 C C . PHE A 1 303 ? 4.448 -7.272 -14.249 1.00 94.94 303 PHE A C 1
ATOM 2490 O O . PHE A 1 303 ? 3.298 -6.867 -14.411 1.00 94.94 303 PHE A O 1
ATOM 2497 N N . VAL A 1 304 ? 5.134 -7.865 -15.228 1.00 95.50 304 VAL A N 1
ATOM 2498 C CA . VAL A 1 304 ? 4.606 -8.082 -16.578 1.00 95.50 304 VAL A CA 1
ATOM 2499 C C . VAL A 1 304 ? 3.394 -9.005 -16.547 1.00 95.50 304 VAL A C 1
ATOM 2501 O O . VAL A 1 304 ? 2.380 -8.675 -17.153 1.00 95.50 304 VAL A O 1
ATOM 2504 N N . ALA A 1 305 ? 3.454 -10.115 -15.806 1.00 95.94 305 ALA A N 1
ATOM 2505 C CA . ALA A 1 305 ? 2.323 -11.024 -15.652 1.00 95.94 305 ALA A CA 1
ATOM 2506 C C . ALA A 1 305 ? 1.098 -10.306 -15.071 1.00 95.94 305 ALA A C 1
ATOM 2508 O O . ALA A 1 305 ? 0.013 -10.392 -15.643 1.00 95.94 305 ALA A O 1
ATOM 2509 N N . GLN A 1 306 ? 1.274 -9.543 -13.989 1.00 96.19 306 GLN A N 1
ATOM 2510 C CA . GLN A 1 306 ? 0.202 -8.746 -13.393 1.00 96.19 306 GLN A CA 1
ATOM 2511 C C . GLN A 1 306 ? -0.421 -7.789 -14.418 1.00 96.19 306 GLN A C 1
ATOM 2513 O O . GLN A 1 306 ? -1.641 -7.775 -14.587 1.00 96.19 306 GLN A O 1
ATOM 2518 N N . TRP A 1 307 ? 0.401 -7.012 -15.126 1.00 95.31 307 TRP A N 1
ATOM 2519 C CA . TRP A 1 307 ? -0.091 -6.011 -16.071 1.00 95.31 307 TRP A CA 1
ATOM 2520 C C . TRP A 1 307 ? -0.720 -6.608 -17.325 1.00 95.31 307 TRP A C 1
ATOM 2522 O O . TRP A 1 307 ? -1.740 -6.094 -17.777 1.00 95.31 307 TRP A O 1
ATOM 2532 N N . ILE A 1 308 ? -0.207 -7.725 -17.841 1.00 95.25 308 ILE A N 1
ATOM 2533 C CA . ILE A 1 308 ? -0.863 -8.454 -18.933 1.00 95.25 308 ILE A CA 1
ATOM 2534 C C . ILE A 1 308 ? -2.250 -8.932 -18.495 1.00 95.25 308 ILE A C 1
ATOM 2536 O O . ILE A 1 308 ? -3.203 -8.770 -19.254 1.00 95.25 308 ILE A O 1
ATOM 2540 N N . LEU A 1 309 ? -2.403 -9.476 -17.281 1.00 95.62 309 LEU A N 1
ATOM 2541 C CA . LEU A 1 309 ? -3.716 -9.900 -16.777 1.00 95.62 309 LEU A CA 1
ATOM 2542 C C . LEU A 1 309 ? -4.670 -8.707 -16.623 1.00 95.62 309 LEU A C 1
ATOM 2544 O O . LEU A 1 309 ? -5.823 -8.797 -17.043 1.00 95.62 309 LEU A O 1
ATOM 2548 N N . ILE A 1 310 ? -4.186 -7.575 -16.097 1.00 95.00 310 ILE A N 1
ATOM 2549 C CA . ILE A 1 310 ? -4.963 -6.328 -16.009 1.00 95.00 310 ILE A CA 1
ATOM 2550 C C . ILE A 1 310 ? -5.482 -5.920 -17.391 1.00 95.00 310 ILE A C 1
ATOM 2552 O O . ILE A 1 310 ? -6.678 -5.678 -17.539 1.00 95.00 310 ILE A O 1
ATOM 2556 N N . LYS A 1 311 ? -4.614 -5.886 -18.409 1.00 93.12 311 LYS A N 1
ATOM 2557 C CA . LYS A 1 311 ? -4.993 -5.502 -19.777 1.00 93.12 311 LYS A CA 1
ATOM 2558 C C . LYS A 1 311 ? -5.942 -6.516 -20.413 1.00 93.12 311 LYS A C 1
ATOM 2560 O O . LYS A 1 311 ? -6.995 -6.137 -20.922 1.00 93.12 311 LYS A O 1
ATOM 2565 N N . ARG A 1 312 ? -5.629 -7.809 -20.304 1.00 92.19 312 ARG A N 1
ATOM 2566 C CA . ARG A 1 312 ? -6.421 -8.912 -20.869 1.00 92.19 312 ARG A CA 1
ATOM 2567 C C . ARG A 1 312 ? -7.848 -8.950 -20.327 1.00 92.19 312 ARG A C 1
ATOM 2569 O O . ARG A 1 312 ? -8.780 -9.174 -21.094 1.00 92.19 312 ARG A O 1
ATOM 2576 N N . PHE A 1 313 ? -8.027 -8.714 -19.029 1.00 93.44 313 PHE A N 1
ATOM 2577 C CA . PHE A 1 313 ? -9.351 -8.681 -18.399 1.00 93.44 313 PHE A CA 1
ATOM 2578 C C . PHE A 1 313 ? -9.942 -7.272 -18.296 1.00 93.44 313 PHE A C 1
ATOM 2580 O O . PHE A 1 313 ? -11.011 -7.110 -17.712 1.00 93.44 313 PHE A O 1
ATOM 2587 N N . LYS A 1 314 ? -9.270 -6.260 -18.863 1.00 93.00 314 LYS A N 1
ATOM 2588 C CA . LYS A 1 314 ? -9.688 -4.849 -18.837 1.00 93.00 314 LYS A CA 1
ATOM 2589 C C . LYS A 1 314 ? -10.000 -4.355 -17.420 1.00 93.00 314 LYS A C 1
ATOM 2591 O O . LYS A 1 314 ? -10.995 -3.671 -17.182 1.00 93.00 314 LYS A O 1
ATOM 2596 N N . LEU A 1 315 ? -9.153 -4.734 -16.466 1.00 94.31 315 LEU A N 1
ATOM 2597 C CA . LEU A 1 315 ? -9.296 -4.341 -15.069 1.00 94.31 315 LEU A CA 1
ATOM 2598 C C . LEU A 1 315 ? -8.839 -2.895 -14.890 1.00 94.31 315 LEU A C 1
ATOM 2600 O O . LEU A 1 315 ? -7.831 -2.465 -15.445 1.00 94.31 315 LEU A O 1
ATOM 2604 N N . ASN A 1 316 ? -9.565 -2.158 -14.062 1.00 92.69 316 ASN A N 1
ATOM 2605 C CA . ASN A 1 316 ? -9.193 -0.824 -13.612 1.00 92.69 316 ASN A CA 1
ATOM 2606 C C . ASN A 1 316 ? -9.474 -0.697 -12.110 1.00 92.69 316 ASN A C 1
ATOM 2608 O O . ASN A 1 316 ? -10.236 -1.489 -11.552 1.00 92.69 316 ASN A O 1
ATOM 2612 N N . ALA A 1 317 ? -8.856 0.280 -11.452 1.00 92.69 317 ALA A N 1
ATOM 2613 C CA . ALA A 1 317 ? -9.245 0.709 -10.112 1.00 92.69 317 ALA A CA 1
ATOM 2614 C C . ALA A 1 317 ? -10.135 1.949 -10.257 1.00 92.69 317 ALA A C 1
ATOM 2616 O O . ALA A 1 317 ? -9.653 3.021 -10.623 1.00 92.69 317 ALA A O 1
ATOM 2617 N N . SER A 1 318 ? -11.440 1.789 -10.039 1.00 92.06 318 SER A N 1
ATOM 2618 C CA . SER A 1 318 ? -12.396 2.894 -10.099 1.00 92.06 318 SER A CA 1
ATOM 2619 C C . SER A 1 318 ? -12.282 3.782 -8.859 1.00 92.06 318 SER A C 1
ATOM 2621 O O . SER A 1 318 ? -11.746 3.372 -7.829 1.00 92.06 318 SER A O 1
ATOM 2623 N N . GLN A 1 319 ? -12.845 4.991 -8.920 1.00 90.25 319 GLN A N 1
ATOM 2624 C CA . GLN A 1 319 ? -12.892 5.870 -7.749 1.00 90.25 319 GLN A CA 1
ATOM 2625 C C . GLN A 1 319 ? -13.662 5.235 -6.580 1.00 90.25 319 GLN A C 1
ATOM 2627 O O . GLN A 1 319 ? -13.308 5.458 -5.425 1.00 90.25 319 GLN A O 1
ATOM 2632 N N . THR A 1 320 ? -14.685 4.427 -6.871 1.00 93.62 320 THR A N 1
ATOM 2633 C CA . THR A 1 320 ? -15.434 3.682 -5.854 1.00 93.62 320 THR A CA 1
ATOM 2634 C C . THR A 1 320 ? -14.534 2.670 -5.151 1.00 93.62 320 THR A C 1
ATOM 2636 O O . THR A 1 320 ? -14.440 2.717 -3.928 1.00 93.62 320 THR A O 1
ATOM 2639 N N . ASP A 1 321 ? -13.787 1.853 -5.907 1.00 93.25 321 ASP A N 1
ATOM 2640 C CA . ASP A 1 321 ? -12.839 0.885 -5.328 1.00 93.25 321 ASP A CA 1
ATOM 2641 C C . ASP A 1 321 ? -11.801 1.592 -4.440 1.00 93.25 321 ASP A C 1
ATOM 2643 O O . ASP A 1 321 ? -11.488 1.143 -3.338 1.00 93.25 321 ASP A O 1
ATOM 2647 N N . MET A 1 322 ? -11.281 2.730 -4.916 1.00 92.88 322 MET A N 1
ATOM 2648 C CA . MET A 1 322 ? -10.301 3.535 -4.188 1.00 92.88 322 MET A CA 1
ATOM 2649 C C . MET A 1 322 ? -10.864 4.067 -2.874 1.00 92.88 322 MET A C 1
ATOM 2651 O O . MET A 1 322 ? -10.210 3.957 -1.839 1.00 92.88 322 MET A O 1
ATOM 2655 N N . ASN A 1 323 ? -12.071 4.633 -2.900 1.00 90.81 323 ASN A N 1
ATOM 2656 C CA . ASN A 1 323 ? -12.714 5.172 -1.706 1.00 90.81 323 ASN A CA 1
ATOM 2657 C C . ASN A 1 323 ? -12.998 4.067 -0.684 1.00 90.81 323 ASN A C 1
ATOM 2659 O O . ASN A 1 323 ? -12.747 4.256 0.504 1.00 90.81 323 ASN A O 1
ATOM 2663 N N . GLU A 1 324 ? -13.485 2.910 -1.134 1.00 90.62 324 GLU A N 1
ATOM 2664 C CA . GLU A 1 324 ? -13.730 1.760 -0.263 1.00 90.62 324 GLU A CA 1
ATOM 2665 C C . GLU A 1 324 ? -12.443 1.261 0.395 1.00 90.62 324 GLU A C 1
ATOM 2667 O O . GLU A 1 324 ? -12.409 1.063 1.611 1.00 90.62 324 GLU A O 1
ATOM 2672 N N . GLU A 1 325 ? -11.366 1.103 -0.375 1.00 91.25 325 GLU A N 1
ATOM 2673 C CA . GLU A 1 325 ? -10.097 0.610 0.159 1.00 91.25 325 GLU A CA 1
ATOM 2674 C C . GLU A 1 325 ? -9.436 1.629 1.102 1.00 91.25 325 GLU A C 1
ATOM 2676 O O . GLU A 1 325 ? -8.959 1.261 2.177 1.00 91.25 325 GLU A O 1
ATOM 2681 N N . ILE A 1 326 ? -9.471 2.924 0.763 1.00 89.00 326 ILE A N 1
ATOM 2682 C CA . ILE A 1 326 ? -8.972 4.001 1.634 1.00 89.00 326 ILE A CA 1
ATOM 2683 C C . ILE A 1 326 ? -9.769 4.056 2.941 1.00 89.00 326 ILE A C 1
ATOM 2685 O O . ILE A 1 326 ? -9.179 4.222 4.009 1.00 89.00 326 ILE A O 1
ATOM 2689 N N . ASN A 1 327 ? -11.090 3.875 2.890 1.00 86.25 327 ASN A N 1
ATOM 2690 C CA . ASN A 1 327 ? -11.916 3.842 4.095 1.00 86.25 327 ASN A CA 1
ATOM 2691 C C . ASN A 1 327 ? -11.545 2.663 5.005 1.00 86.25 327 ASN A C 1
ATOM 2693 O O . ASN A 1 327 ? -11.432 2.852 6.216 1.00 86.25 327 ASN A O 1
ATOM 2697 N N . LYS A 1 328 ? -11.280 1.475 4.442 1.00 85.00 328 LYS A N 1
ATOM 2698 C CA . LYS A 1 328 ? -10.802 0.309 5.213 1.00 85.00 328 LYS A CA 1
ATOM 2699 C C . LYS A 1 328 ? -9.453 0.578 5.881 1.00 85.00 328 LYS A C 1
ATOM 2701 O O . LYS A 1 328 ? -9.270 0.257 7.057 1.00 85.00 328 LYS A O 1
ATOM 2706 N N . ILE A 1 329 ? -8.529 1.205 5.152 1.00 84.50 329 ILE A N 1
ATOM 2707 C CA . ILE A 1 329 ? -7.212 1.600 5.668 1.00 84.50 329 ILE A CA 1
ATOM 2708 C C . ILE A 1 329 ? -7.362 2.594 6.825 1.00 84.50 329 ILE A C 1
ATOM 2710 O O . ILE A 1 329 ? -6.824 2.364 7.906 1.00 84.50 329 ILE A O 1
ATOM 2714 N N . ASN A 1 330 ? -8.136 3.662 6.625 1.00 79.38 330 ASN A N 1
ATOM 2715 C CA . ASN A 1 330 ? -8.362 4.700 7.634 1.00 79.38 330 ASN A CA 1
ATOM 2716 C C . ASN A 1 330 ? -9.089 4.170 8.876 1.00 79.38 330 ASN A C 1
ATOM 2718 O O . ASN A 1 330 ? -8.864 4.671 9.972 1.00 79.38 330 ASN A O 1
ATOM 2722 N N . ALA A 1 331 ? -9.950 3.161 8.724 1.00 78.06 331 ALA A N 1
ATOM 2723 C CA . ALA A 1 331 ? -10.615 2.511 9.850 1.00 78.06 331 ALA A CA 1
ATOM 2724 C C . ALA A 1 331 ? -9.659 1.645 10.691 1.00 78.06 331 ALA A C 1
ATOM 2726 O O . ALA A 1 331 ? -9.934 1.393 11.862 1.00 78.06 331 ALA A O 1
ATOM 2727 N N . SER A 1 332 ? -8.546 1.197 10.105 1.00 74.56 332 SER A N 1
ATOM 2728 C CA . SER A 1 332 ? -7.618 0.237 10.719 1.00 74.56 332 SER A CA 1
ATOM 2729 C C . SER A 1 332 ? -6.323 0.875 11.230 1.00 74.56 332 SER A C 1
ATOM 2731 O O . SER A 1 332 ? -5.511 0.194 11.852 1.00 74.56 332 SER A O 1
ATOM 2733 N N . MET A 1 333 ? -6.097 2.160 10.944 1.00 78.25 333 MET A N 1
ATOM 2734 C CA . MET A 1 333 ? -4.834 2.856 11.199 1.00 78.25 333 MET A CA 1
ATOM 2735 C C . MET A 1 333 ? -5.062 4.263 11.746 1.00 78.25 333 MET A C 1
ATOM 2737 O O . MET A 1 333 ? -6.094 4.888 11.500 1.00 78.25 333 MET A O 1
ATOM 2741 N N . THR A 1 334 ? -4.070 4.808 12.450 1.00 72.69 334 THR A N 1
ATOM 2742 C CA . THR A 1 334 ? -4.099 6.228 12.825 1.00 72.69 334 THR A CA 1
ATOM 2743 C C . THR A 1 334 ? -3.959 7.123 11.583 1.00 72.69 334 THR A C 1
ATOM 2745 O O . THR A 1 334 ? -3.333 6.718 10.600 1.00 72.69 334 THR A O 1
ATOM 2748 N N . PRO A 1 335 ? -4.442 8.383 11.605 1.00 71.00 335 PRO A N 1
ATOM 2749 C CA . PRO A 1 335 ? -4.256 9.310 10.480 1.00 71.00 335 PRO A CA 1
ATOM 2750 C C . PRO A 1 335 ? -2.782 9.499 10.071 1.00 71.00 335 PRO A C 1
ATOM 2752 O O . PRO A 1 335 ? -2.457 9.651 8.891 1.00 71.00 335 PRO A O 1
ATOM 2755 N N . ALA A 1 336 ? -1.866 9.445 11.044 1.00 70.19 336 ALA A N 1
ATOM 2756 C CA . ALA A 1 336 ? -0.428 9.553 10.810 1.00 70.19 336 ALA A CA 1
ATOM 2757 C C . ALA A 1 336 ? 0.159 8.322 10.095 1.00 70.19 336 ALA A C 1
ATOM 2759 O O . ALA A 1 336 ? 1.132 8.450 9.355 1.00 70.19 336 ALA A O 1
ATOM 2760 N N . GLU A 1 337 ? -0.412 7.137 10.301 1.00 74.56 337 GLU A N 1
ATOM 2761 C CA . GLU A 1 337 ? -0.020 5.910 9.601 1.00 74.56 337 GLU A CA 1
ATOM 2762 C C . GLU A 1 337 ? -0.670 5.835 8.221 1.00 74.56 337 GLU A C 1
ATOM 2764 O O . GLU A 1 337 ? 0.019 5.576 7.235 1.00 74.56 337 GLU A O 1
ATOM 2769 N N . ALA A 1 338 ? -1.966 6.146 8.133 1.00 74.56 338 ALA A N 1
ATOM 2770 C CA . ALA A 1 338 ? -2.713 6.133 6.881 1.00 74.56 338 ALA A CA 1
ATOM 2771 C C . ALA A 1 338 ? -2.127 7.106 5.844 1.00 74.56 338 ALA A C 1
ATOM 2773 O O . ALA A 1 338 ? -1.967 6.748 4.679 1.00 74.56 338 ALA A O 1
ATOM 2774 N N . SER A 1 339 ? -1.702 8.301 6.271 1.00 73.81 339 SER A N 1
ATOM 2775 C CA . SER A 1 339 ? -1.045 9.286 5.391 1.00 73.81 339 SER A CA 1
ATOM 2776 C C . SER A 1 339 ? 0.299 8.823 4.811 1.00 73.81 339 SER A C 1
ATOM 2778 O O . SER A 1 339 ? 0.777 9.406 3.839 1.00 73.81 339 SER A O 1
ATOM 2780 N N . ARG A 1 340 ? 0.914 7.765 5.361 1.00 77.25 340 ARG A N 1
ATOM 2781 C CA . ARG A 1 340 ? 2.151 7.165 4.826 1.00 77.25 340 ARG A CA 1
ATOM 2782 C C . ARG A 1 340 ? 1.886 6.115 3.749 1.00 77.25 340 ARG A C 1
ATOM 2784 O O . ARG A 1 340 ? 2.835 5.638 3.119 1.00 77.25 340 ARG A O 1
ATOM 2791 N N . ILE A 1 341 ? 0.631 5.719 3.535 1.00 80.50 341 ILE A N 1
ATOM 2792 C CA . ILE A 1 341 ? 0.283 4.748 2.500 1.00 80.50 341 ILE A CA 1
ATOM 2793 C C . ILE A 1 341 ? 0.212 5.459 1.153 1.00 80.50 341 ILE A C 1
ATOM 2795 O O . ILE A 1 341 ? -0.556 6.388 0.937 1.00 80.50 341 ILE A O 1
ATOM 2799 N N . SER A 1 342 ? 1.033 4.988 0.219 1.00 84.12 342 SER A N 1
ATOM 2800 C CA . SER A 1 342 ? 1.012 5.472 -1.156 1.00 84.12 342 SER A CA 1
ATOM 2801 C C . SER A 1 342 ? -0.277 5.040 -1.857 1.00 84.12 342 SER A C 1
ATOM 2803 O O . SER A 1 342 ? -0.595 3.849 -1.876 1.00 84.12 342 SER A O 1
ATOM 2805 N N . ILE A 1 343 ? -0.956 5.988 -2.513 1.00 85.12 343 ILE A N 1
ATOM 2806 C CA . ILE A 1 343 ? -2.119 5.749 -3.390 1.00 85.12 343 ILE A CA 1
ATOM 2807 C C . ILE A 1 343 ? -1.824 4.634 -4.400 1.00 85.12 343 ILE A C 1
ATOM 2809 O O . ILE A 1 343 ? -2.669 3.781 -4.660 1.00 85.12 343 ILE A O 1
ATOM 2813 N N . ARG A 1 344 ? -0.589 4.575 -4.906 1.00 84.44 344 ARG A N 1
ATOM 2814 C CA . ARG A 1 344 ? -0.155 3.540 -5.841 1.00 84.44 344 ARG A CA 1
ATOM 2815 C C . ARG A 1 344 ? -0.290 2.129 -5.267 1.00 84.44 344 ARG A C 1
ATOM 2817 O O . ARG A 1 344 ? -0.761 1.235 -5.960 1.00 84.44 344 ARG A O 1
ATOM 2824 N N . LYS A 1 345 ? 0.073 1.935 -3.995 1.00 88.38 345 LYS A N 1
ATOM 2825 C CA . LYS A 1 345 ? -0.075 0.636 -3.319 1.00 88.38 345 LYS A CA 1
ATOM 2826 C C . LYS A 1 345 ? -1.543 0.246 -3.176 1.00 88.38 345 LYS A C 1
ATOM 2828 O O . LYS A 1 345 ? -1.864 -0.928 -3.314 1.00 88.38 345 LYS A O 1
ATOM 2833 N N . VAL A 1 346 ? -2.421 1.221 -2.938 1.00 91.69 346 VAL A N 1
ATOM 2834 C CA . VAL A 1 346 ? -3.873 0.999 -2.873 1.00 91.69 346 VAL A CA 1
ATOM 2835 C C . VAL A 1 346 ? -4.396 0.523 -4.231 1.00 91.69 346 VAL A C 1
ATOM 2837 O O . VAL A 1 346 ? -5.067 -0.505 -4.296 1.00 91.69 346 VAL A O 1
ATOM 2840 N N . ILE A 1 347 ? -4.010 1.198 -5.321 1.00 91.75 347 ILE A N 1
ATOM 2841 C CA . ILE A 1 347 ? -4.352 0.790 -6.694 1.00 91.75 347 ILE A CA 1
ATOM 2842 C C . ILE A 1 347 ? -3.857 -0.633 -6.979 1.00 91.75 347 ILE A C 1
ATOM 2844 O O . ILE A 1 347 ? -4.620 -1.464 -7.470 1.00 91.75 347 ILE A O 1
ATOM 2848 N N . ASP A 1 348 ? -2.598 -0.933 -6.651 1.00 91.69 348 ASP A N 1
ATOM 2849 C CA . ASP A 1 348 ? -2.015 -2.253 -6.899 1.00 91.69 348 ASP A CA 1
ATOM 2850 C C . ASP A 1 348 ? -2.758 -3.355 -6.116 1.00 91.69 348 ASP A C 1
ATOM 2852 O O . ASP A 1 348 ? -3.056 -4.404 -6.686 1.00 91.69 348 ASP A O 1
ATOM 2856 N N . ILE A 1 349 ? -3.143 -3.104 -4.858 1.00 94.50 349 ILE A N 1
ATOM 2857 C CA . ILE A 1 349 ? -3.963 -4.030 -4.057 1.00 94.50 349 ILE A CA 1
ATOM 2858 C C . ILE A 1 349 ? -5.331 -4.264 -4.707 1.00 94.50 349 ILE A C 1
ATOM 2860 O O . ILE A 1 349 ? -5.749 -5.414 -4.843 1.00 94.50 349 ILE A O 1
ATOM 2864 N N . ILE A 1 350 ? -6.019 -3.206 -5.144 1.00 95.81 350 ILE A N 1
ATOM 2865 C CA . ILE A 1 350 ? -7.328 -3.316 -5.807 1.00 95.81 350 ILE A CA 1
ATOM 2866 C C . ILE A 1 350 ? -7.217 -4.166 -7.075 1.00 95.81 350 ILE A C 1
ATOM 2868 O O . ILE A 1 350 ? -8.010 -5.086 -7.282 1.00 95.81 350 ILE A O 1
ATOM 2872 N N . LEU A 1 351 ? -6.221 -3.893 -7.919 1.00 96.06 351 LEU A N 1
ATOM 2873 C CA . LEU A 1 351 ? -6.020 -4.630 -9.166 1.00 96.06 351 LEU A CA 1
ATOM 2874 C C . LEU A 1 351 ? -5.687 -6.105 -8.902 1.00 96.06 351 LEU A C 1
ATOM 2876 O O . LEU A 1 351 ? -6.228 -6.978 -9.581 1.00 96.06 351 LEU A O 1
ATOM 2880 N N . ILE A 1 352 ? -4.875 -6.400 -7.882 1.00 97.69 352 ILE A N 1
ATOM 2881 C CA . ILE A 1 352 ? -4.586 -7.777 -7.454 1.00 97.69 352 ILE A CA 1
ATOM 2882 C C . ILE A 1 352 ? -5.848 -8.488 -6.954 1.00 97.69 352 ILE A C 1
ATOM 2884 O O . ILE A 1 352 ? -6.096 -9.624 -7.366 1.00 97.69 352 ILE A O 1
ATOM 2888 N N . LYS A 1 353 ? -6.688 -7.832 -6.139 1.00 96.94 353 LYS A N 1
ATOM 2889 C CA . LYS A 1 353 ? -7.983 -8.394 -5.711 1.00 96.94 353 LYS A CA 1
ATOM 2890 C C . LYS A 1 353 ? -8.863 -8.716 -6.916 1.00 96.94 353 LYS A C 1
ATOM 2892 O O . LYS A 1 353 ? -9.429 -9.802 -6.980 1.00 96.94 353 LYS A O 1
ATOM 2897 N N . LYS A 1 354 ? -8.936 -7.816 -7.902 1.00 97.38 354 LYS A N 1
ATOM 2898 C CA . LYS A 1 354 ? -9.718 -8.034 -9.130 1.00 97.38 354 LYS A CA 1
ATOM 2899 C C . LYS A 1 354 ? -9.191 -9.202 -9.964 1.00 97.38 354 LYS A C 1
ATOM 2901 O O . LYS A 1 354 ? -9.998 -9.997 -10.439 1.00 97.38 354 LYS A O 1
ATOM 2906 N N . ILE A 1 355 ? -7.870 -9.364 -10.087 1.00 97.75 355 ILE A N 1
ATOM 2907 C CA . ILE A 1 355 ? -7.277 -10.571 -10.692 1.00 97.75 355 ILE A CA 1
ATOM 2908 C C . ILE A 1 355 ? -7.724 -11.814 -9.912 1.00 97.75 355 ILE A C 1
ATOM 2910 O O . ILE A 1 355 ? -8.220 -12.766 -10.513 1.00 97.75 355 ILE A O 1
ATOM 2914 N N . GLY A 1 356 ? -7.610 -11.789 -8.580 1.00 97.25 356 GLY A N 1
ATOM 2915 C CA . GLY A 1 356 ? -8.072 -12.870 -7.710 1.00 97.25 356 GLY A CA 1
ATOM 2916 C C . GLY A 1 356 ? -9.540 -13.232 -7.956 1.00 97.25 356 GLY A C 1
ATOM 2917 O O . GLY A 1 356 ? -9.847 -14.402 -8.160 1.00 97.25 356 GLY A O 1
ATOM 2918 N N . LEU A 1 357 ? -10.434 -12.242 -8.030 1.00 97.00 357 LEU A N 1
ATOM 2919 C CA . LEU A 1 357 ? -11.867 -12.448 -8.269 1.00 97.00 357 LEU A CA 1
ATOM 2920 C C . LEU A 1 357 ? -12.155 -13.089 -9.628 1.00 97.00 357 LEU A C 1
ATOM 2922 O O . LEU A 1 357 ? -12.951 -14.024 -9.686 1.00 97.00 357 LEU A O 1
ATOM 2926 N N . VAL A 1 358 ? -11.493 -12.641 -10.702 1.00 96.81 358 VAL A N 1
ATOM 2927 C CA . VAL A 1 358 ? -11.651 -13.237 -12.044 1.00 96.81 358 VAL A CA 1
ATOM 2928 C C . VAL A 1 358 ? -11.316 -14.731 -12.012 1.00 96.81 358 VAL A C 1
ATOM 2930 O O . VAL A 1 358 ? -12.064 -15.561 -12.532 1.00 96.81 358 VAL A O 1
ATOM 2933 N N . TYR A 1 359 ? -10.204 -15.090 -11.369 1.00 96.88 359 TYR A N 1
ATOM 2934 C CA . TYR A 1 359 ? -9.768 -16.483 -11.272 1.00 96.88 359 TYR A CA 1
ATOM 2935 C C . TYR A 1 359 ? -10.629 -17.300 -10.312 1.00 96.88 359 TYR A C 1
ATOM 2937 O O . TYR A 1 359 ? -10.923 -18.460 -10.599 1.00 96.88 359 TYR A O 1
ATOM 2945 N N . LEU A 1 360 ? -11.068 -16.706 -9.204 1.00 95.62 360 LEU A N 1
ATOM 2946 C CA . LEU A 1 360 ? -11.971 -17.352 -8.260 1.00 95.62 360 LEU A CA 1
ATOM 2947 C C . LEU A 1 360 ? -13.310 -17.676 -8.928 1.00 95.62 360 LEU A C 1
ATOM 2949 O O . LEU A 1 360 ? -13.778 -18.806 -8.847 1.00 95.62 360 LEU A O 1
ATOM 2953 N N . GLN A 1 361 ? -13.884 -16.729 -9.672 1.00 95.44 361 GLN A N 1
ATOM 2954 C CA . GLN A 1 361 ? -15.123 -16.942 -10.419 1.00 95.44 361 GLN A CA 1
ATOM 2955 C C . GLN A 1 361 ? -14.969 -18.039 -11.483 1.00 95.44 361 GLN A C 1
ATOM 2957 O O . GLN A 1 361 ? -15.874 -18.853 -11.666 1.00 95.44 361 GLN A O 1
ATOM 2962 N N . LYS A 1 362 ? -13.820 -18.080 -12.172 1.00 94.31 362 LYS A N 1
ATOM 2963 C CA . LYS A 1 362 ? -13.534 -19.076 -13.213 1.00 94.31 362 LYS A CA 1
ATOM 2964 C C . LYS A 1 362 ? -13.364 -20.490 -12.652 1.00 94.31 362 LYS A C 1
ATOM 2966 O O . LYS A 1 362 ? -13.866 -21.439 -13.250 1.00 94.31 362 LYS A O 1
ATOM 2971 N N . TYR A 1 363 ? -12.624 -20.642 -11.557 1.00 94.19 363 TYR A N 1
ATOM 2972 C CA . TYR A 1 363 ? -12.149 -21.950 -11.097 1.00 94.19 363 TYR A CA 1
ATOM 2973 C C . TYR A 1 363 ? -12.829 -22.475 -9.831 1.00 94.19 363 TYR A C 1
ATOM 2975 O O . TYR A 1 363 ? -12.863 -23.689 -9.623 1.00 94.19 363 TYR A O 1
ATOM 2983 N N . GLU A 1 364 ? -13.381 -21.589 -9.007 1.00 93.69 364 GLU A N 1
ATOM 2984 C CA . GLU A 1 364 ? -14.062 -21.905 -7.750 1.00 93.69 364 GLU A CA 1
ATOM 2985 C C . GLU A 1 364 ? -15.379 -21.110 -7.624 1.00 93.69 364 GLU A C 1
ATOM 2987 O O . GLU A 1 364 ? -15.576 -20.348 -6.671 1.00 93.69 364 GLU A O 1
ATOM 2992 N N . PRO A 1 365 ? -16.323 -21.269 -8.574 1.00 93.38 365 PRO A N 1
ATOM 2993 C CA . PRO A 1 365 ? -17.516 -20.432 -8.637 1.00 93.38 365 PRO A CA 1
ATOM 2994 C C . PRO A 1 365 ? -18.348 -20.504 -7.354 1.00 93.38 365 PRO A C 1
ATOM 2996 O O . PRO A 1 365 ? -18.857 -19.483 -6.918 1.00 93.38 365 PRO A O 1
ATOM 2999 N N . ASN A 1 366 ? -18.450 -21.665 -6.699 1.00 92.12 366 ASN A N 1
ATOM 3000 C CA . ASN A 1 366 ? -19.201 -21.791 -5.444 1.00 92.12 366 ASN A CA 1
ATOM 3001 C C . ASN A 1 366 ? -18.589 -20.948 -4.313 1.00 92.12 366 ASN A C 1
ATOM 3003 O O . ASN A 1 366 ? -19.324 -20.243 -3.623 1.00 92.12 366 ASN A O 1
ATOM 3007 N N . THR A 1 367 ? -17.261 -20.974 -4.163 1.00 91.25 367 THR A N 1
ATOM 3008 C CA . THR A 1 367 ? -16.526 -20.135 -3.205 1.00 91.25 367 THR A CA 1
ATOM 3009 C C . THR A 1 367 ? -16.741 -18.654 -3.512 1.00 91.25 367 THR A C 1
ATOM 3011 O O . THR A 1 367 ? -16.981 -17.864 -2.597 1.00 91.25 367 THR A O 1
ATOM 3014 N N . TYR A 1 368 ? -16.723 -18.286 -4.799 1.00 92.44 368 TYR A N 1
ATOM 3015 C CA . TYR A 1 368 ? -17.038 -16.932 -5.250 1.00 92.44 368 TYR A CA 1
ATOM 3016 C C . TYR A 1 368 ? -18.452 -16.506 -4.820 1.00 92.44 368 TYR A C 1
ATOM 3018 O O . TYR A 1 368 ? -18.604 -15.485 -4.149 1.00 92.44 368 TYR A O 1
ATOM 3026 N N . LYS A 1 369 ? -19.477 -17.319 -5.118 1.00 90.50 369 LYS A N 1
ATOM 3027 C CA . LYS A 1 369 ? -20.876 -17.005 -4.775 1.00 90.50 369 LYS A CA 1
ATOM 3028 C C . LYS A 1 369 ? -21.073 -16.791 -3.279 1.00 90.50 369 LYS A C 1
ATOM 3030 O O . LYS A 1 369 ? -21.697 -15.819 -2.871 1.00 90.50 369 LYS A O 1
ATOM 3035 N N . GLN A 1 370 ? -20.510 -17.687 -2.469 1.00 87.88 370 GLN A N 1
ATOM 3036 C CA . GLN A 1 370 ? -20.676 -17.684 -1.014 1.00 87.88 370 GLN A CA 1
ATOM 3037 C C . GLN A 1 370 ? -20.077 -16.454 -0.324 1.00 87.88 370 GLN A C 1
ATOM 3039 O O . GLN A 1 370 ? -20.563 -16.064 0.734 1.00 87.88 370 GLN A O 1
ATOM 3044 N N . ASN A 1 371 ? -19.010 -15.879 -0.882 1.00 85.19 371 ASN A N 1
ATOM 3045 C CA . ASN A 1 371 ? -18.240 -14.834 -0.206 1.00 85.19 371 ASN A CA 1
ATOM 3046 C C . ASN A 1 371 ? -18.356 -13.456 -0.874 1.00 85.19 371 ASN A C 1
ATOM 3048 O O . ASN A 1 371 ? -18.079 -12.453 -0.216 1.00 85.19 371 ASN A O 1
ATOM 3052 N N . PHE A 1 372 ? -18.761 -13.388 -2.149 1.00 85.69 372 PHE A N 1
ATOM 3053 C CA . PHE A 1 372 ? -18.664 -12.159 -2.946 1.00 85.69 372 PHE A CA 1
ATOM 3054 C C . PHE A 1 372 ? -19.914 -11.806 -3.769 1.00 85.69 372 PHE A C 1
ATOM 3056 O O . PHE A 1 372 ? -20.029 -10.654 -4.172 1.00 85.69 372 PHE A O 1
ATOM 3063 N N . GLU A 1 373 ? -20.851 -12.731 -4.016 1.00 75.31 373 GLU A N 1
ATOM 3064 C CA . GLU A 1 373 ? -22.060 -12.447 -4.825 1.00 75.31 373 GLU A CA 1
ATOM 3065 C C . GLU A 1 373 ? -23.266 -11.997 -3.973 1.00 75.31 373 GLU A C 1
ATOM 3067 O O . GLU A 1 373 ? -24.203 -11.402 -4.493 1.00 75.31 373 GLU A O 1
ATOM 3072 N N . THR A 1 374 ? -23.250 -12.237 -2.657 1.00 52.00 374 THR A N 1
ATOM 3073 C CA . THR A 1 374 ? -24.359 -11.922 -1.731 1.00 52.00 374 THR A CA 1
ATOM 3074 C C . THR A 1 374 ? -24.166 -10.639 -0.909 1.00 52.00 374 THR A C 1
ATOM 3076 O O . THR A 1 374 ? -24.655 -10.575 0.218 1.00 52.00 374 THR A O 1
ATOM 3079 N N . LYS A 1 375 ? -23.449 -9.635 -1.426 1.00 47.59 375 LYS A N 1
ATOM 3080 C CA . LYS A 1 375 ? -23.351 -8.309 -0.787 1.00 47.59 375 LYS A CA 1
ATOM 3081 C C . LYS A 1 375 ? -24.276 -7.297 -1.444 1.00 47.59 375 LYS A C 1
ATOM 3083 O O . LYS A 1 375 ? -24.239 -7.204 -2.690 1.00 47.59 375 LYS A O 1
#

Radius of gyration: 27.05 Å; chains: 1; bounding box: 61×57×68 Å

Sequence (375 aa):
MKSITRKVTLEKEFWINVQNQALHYLESKKEKGINQAKILDESTRTIIFFEKMKLHEELLSKYDDPNVYLAPILINKDITVEKAGLEFKVFYITEEEYNDFASDLTNRPDFKLPENYDAQINTFVDNYVQNFSFKNDIKGEIKLNNEVGLEIYKADINRKDRIVLIANNNDQKSLEYALIGKKVGDKFTYKFTEEETYEIHILNAKEVVKTPLSDDNVNQLQIPEIKNLDDAKKYVYGTIKSGMVDESLVTYGFQIVDQVSKLNLKKFNFPIELLEDKISEIDPQKIANLKPEEVASTIYERFVAQWILIKRFKLNASQTDMNEEINKINASMTPAEASRISIRKVIDIILIKKIGLVYLQKYEPNTYKQNFETK

pLDDT: mean 91.29, std 6.14, range [47.59, 97.94]

Foldseek 3Di:
DDKDKDKDKDDQVVLLVLLVVLVVVCVVVVHPPDDPVSSQVSSVVVVVVVVQVVVQCVVLQPLVQQKDKDGWDWPDWDDDNRITMTMTMIDIDHCVLCVVQDQDDPPADDQDFPPPLVVVLLVVLVVCLQFPWDWAWDQFADAAQKKWWKWKADPVVRDTDIDIDGQHDPDCLDPSVVRGRDGQQDWDWHDPDPPDIIIMHTHTITDIGGDGDALVCQVVVVDPQDNGSVSVSVVSSVVVVLVSSLVSLLVSLLSSLLSSLVVCPPSDDDDPSQLVSQLVVDDPVPQVPDDSSVVSSSVVSSSVSLSSLCSVVSNFCDPVQLVVLLVVLPVVDPPVVSVPDDSVVSRSSSSSSVSSLVVCCVPVVVVSCVNPVPD